Protein AF-A0A921B1S1-F1 (afdb_monomer)

Secondary structure (DSSP, 8-state):
-HHHHHHHHHHHHHHHHHHHHHHHHHHTT---HHHHHHHHHHHHHHHHHHHHHHHHS-EETTEE--HHHHHHHHHHHHHHHHHTT--TT--HHHHHHHHHHHHHHHHHHHHSPP-TTTHHHHHHHHHHHHHTTSSS-TTS--HHHHHHHHHHHHHHHHHHHS-GGGHHHHHHHHHHHHHHHHT---

Foldseek 3Di:
DVVLVVLLVVLVVLLVVLVVVQVVCVVVVHDNVVSVVSNVVSVVSNVVSVVVLCCQFPAALNATWGPVLVVLLVLLLVLLLLL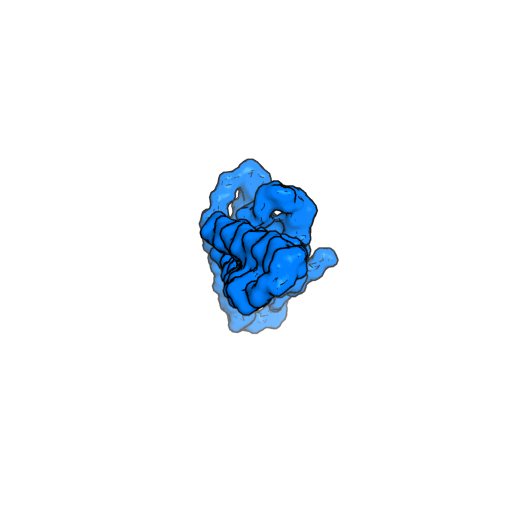LPDALPDDPVSLVSQLVSLVSLLVSLVPQDDDPVLPVLSVLSNVPSNVCRPDNPSVPDDSVSSLSSSLSSLLSSLVRTGDPVCPPVSSVSNSCRSCVSSVHHD

Radius of gyration: 24.16 Å; Cα contacts (8 Å, |Δi|>4): 216; chains: 1; bounding box: 51×35×72 Å

Nearest PDB structures (foldseek):
  6ef5-assembly2_C  TM=2.828E-01  e=2.170E+00  Homo sapiens
  8we2-assembly1_B  TM=2.920E-01  e=4.095E+00  Homo sapiens
  4bg6-assembly1_A  TM=3.060E-01  e=4.515E+00  Homo sapiens
  2v7d-assembly1_A  TM=2.813E-01  e=2.638E+00  Bos taurus
  7d8p-assembly1_B  TM=3.092E-01  e=7.358E+00  Homo sapiens

pLDDT: mean 85.24, std 9.84, range [45.69, 95.75]

Sequence (186 aa):
MMFWAYFSIFTWIVLGVGIIYLIVQAIRHRSKKFSLIIIGVGILLSICSFAGFSYAAPMYGGVNIERSDYNTIKRATKDGKALSKLSKHSSDKQVYDGEKAGKNLCKIIKSIPETYDNHIPRSMAIDGLPASTSTNDLNLYDSQYIESLVRMSANVLSKKVTPKDEGSKGQSKVYEQIMTDSGYSN

Mean predicted aligned error: 8.46 Å

Structure (mmCIF, N/CA/C/O backbone):
data_AF-A0A921B1S1-F1
#
_entry.id   AF-A0A921B1S1-F1
#
loop_
_atom_site.group_PDB
_atom_site.id
_atom_site.type_symbol
_atom_site.label_atom_id
_atom_site.label_alt_id
_atom_site.label_comp_id
_atom_site.label_asym_id
_atom_site.label_entity_id
_atom_site.label_seq_id
_atom_site.pdbx_PDB_ins_code
_atom_site.Cartn_x
_atom_site.Cartn_y
_atom_site.Cartn_z
_atom_site.occupancy
_atom_site.B_iso_or_equiv
_atom_site.auth_seq_id
_atom_site.auth_comp_id
_atom_site.auth_asym_id
_atom_site.auth_atom_id
_atom_site.pdbx_PDB_model_num
ATOM 1 N N . MET A 1 1 ? -15.330 3.303 5.189 1.00 63.75 1 MET A N 1
ATOM 2 C CA . MET A 1 1 ? -14.877 3.773 6.521 1.00 63.75 1 MET A CA 1
ATOM 3 C C . MET A 1 1 ? -16.004 4.307 7.404 1.00 63.75 1 MET A C 1
ATOM 5 O O . MET A 1 1 ? -16.029 3.963 8.577 1.00 63.75 1 MET A O 1
ATOM 9 N N . MET A 1 2 ? -16.952 5.087 6.865 1.00 74.69 2 MET A N 1
ATOM 10 C CA . MET A 1 2 ? -18.011 5.736 7.660 1.00 74.69 2 MET A CA 1
ATOM 11 C C . MET A 1 2 ? -18.826 4.779 8.547 1.00 74.69 2 MET A C 1
ATOM 13 O O . MET A 1 2 ? -19.005 5.067 9.722 1.00 74.69 2 MET A O 1
ATOM 17 N N . PHE A 1 3 ? -19.241 3.610 8.041 1.00 79.12 3 PHE A N 1
ATOM 18 C CA . PHE A 1 3 ? -19.984 2.622 8.841 1.00 79.12 3 PHE A CA 1
ATOM 19 C C . PHE A 1 3 ? -19.238 2.194 10.116 1.00 79.12 3 PHE A C 1
ATOM 21 O O . PHE A 1 3 ? -19.797 2.254 11.206 1.00 79.12 3 PHE A O 1
ATOM 28 N N . TRP A 1 4 ? -17.962 1.815 9.994 1.00 76.75 4 TRP A N 1
ATOM 29 C CA . TRP A 1 4 ? -17.152 1.373 11.133 1.00 76.75 4 TRP A CA 1
ATOM 30 C C . TRP A 1 4 ? -16.863 2.507 12.119 1.00 76.75 4 TRP A C 1
ATOM 32 O O . TRP A 1 4 ? -16.822 2.267 13.322 1.00 76.75 4 TRP A O 1
ATOM 42 N N . ALA A 1 5 ? -16.729 3.745 11.632 1.00 74.75 5 ALA A N 1
ATOM 43 C CA . ALA A 1 5 ? -16.608 4.919 12.491 1.00 74.75 5 ALA A CA 1
ATOM 44 C 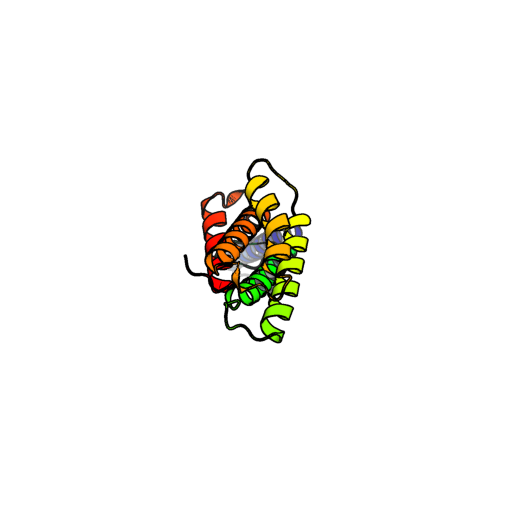C . ALA A 1 5 ? -17.891 5.156 13.310 1.00 74.75 5 ALA A C 1
ATOM 46 O O . ALA A 1 5 ? -17.822 5.315 14.527 1.00 74.75 5 ALA A O 1
ATOM 47 N N . TYR A 1 6 ? -19.070 5.096 12.679 1.00 82.56 6 TYR A N 1
ATOM 48 C CA . TYR A 1 6 ? -20.351 5.224 13.385 1.00 82.56 6 TYR A CA 1
ATOM 49 C C . TYR A 1 6 ? -20.603 4.073 14.362 1.00 82.56 6 TYR A C 1
ATOM 51 O O . TYR A 1 6 ? -21.069 4.304 15.476 1.00 82.56 6 TYR A O 1
ATOM 59 N N . PHE A 1 7 ? -20.248 2.845 13.981 1.00 81.38 7 PHE A N 1
ATOM 60 C CA . PHE A 1 7 ? -20.348 1.680 14.856 1.00 81.38 7 PHE A CA 1
ATOM 61 C C . PHE A 1 7 ? -19.424 1.800 16.080 1.00 81.38 7 PHE A C 1
ATOM 63 O O . PHE A 1 7 ? -19.822 1.457 17.196 1.00 81.38 7 PHE A O 1
ATOM 70 N N . SER A 1 8 ? -18.230 2.375 15.904 1.00 78.69 8 SER A N 1
ATOM 71 C CA . SER A 1 8 ? -17.328 2.690 17.014 1.00 78.69 8 SER A CA 1
ATOM 72 C C . SER A 1 8 ? -17.944 3.714 17.963 1.00 78.69 8 SER A C 1
ATOM 74 O O . SER A 1 8 ? -18.024 3.459 19.163 1.00 78.69 8 SER A O 1
ATOM 76 N N . ILE A 1 9 ? -18.468 4.829 17.441 1.00 84.12 9 ILE A N 1
ATOM 77 C CA . ILE A 1 9 ? -19.139 5.862 18.252 1.00 84.12 9 ILE A CA 1
ATOM 78 C C . ILE A 1 9 ? -20.312 5.261 19.038 1.00 84.12 9 ILE A C 1
ATOM 80 O O . ILE A 1 9 ? -20.424 5.479 20.244 1.00 84.12 9 ILE A O 1
ATOM 84 N N . PHE A 1 10 ? -21.154 4.457 18.385 1.00 85.75 10 PHE A N 1
ATOM 85 C CA . PHE A 1 10 ? -22.266 3.763 19.036 1.00 85.75 10 PHE A CA 1
ATOM 86 C C . PHE A 1 10 ? -21.791 2.871 20.189 1.00 85.75 10 PHE A C 1
ATOM 88 O O . PHE A 1 10 ? -22.366 2.882 21.277 1.00 85.75 10 PHE A O 1
ATOM 95 N N . THR A 1 11 ? -20.698 2.144 19.982 1.00 85.94 11 THR A N 1
ATOM 96 C CA . THR A 1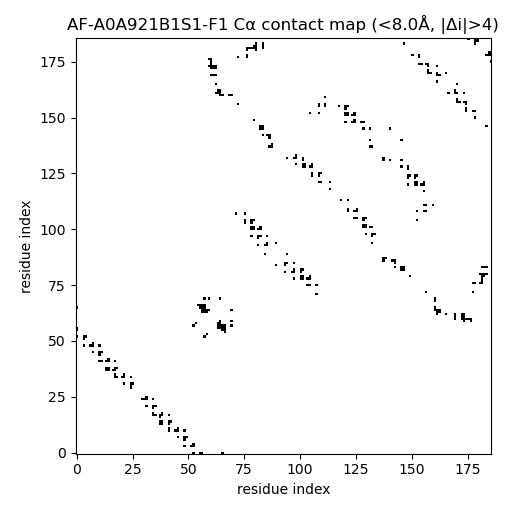 11 ? -20.116 1.280 21.006 1.00 85.94 11 THR A CA 1
ATOM 97 C C . THR A 1 11 ? -19.644 2.061 22.234 1.00 85.94 11 THR A C 1
ATOM 99 O O . THR A 1 11 ? -19.906 1.653 23.368 1.00 85.94 11 THR A O 1
ATOM 102 N N . TRP A 1 12 ? -18.997 3.210 22.025 1.00 83.94 12 TRP A N 1
ATOM 103 C CA . TRP A 1 12 ? -18.587 4.101 23.112 1.00 83.94 12 TRP A CA 1
ATOM 104 C C . TRP A 1 12 ? -19.783 4.644 23.899 1.00 83.94 12 TRP A C 1
ATOM 106 O O . TRP A 1 12 ? -19.711 4.733 25.124 1.00 83.94 12 TRP A O 1
ATOM 116 N N . ILE A 1 13 ? -20.903 4.935 23.228 1.00 88.50 13 ILE A N 1
ATOM 117 C CA . ILE A 1 13 ? -22.150 5.344 23.891 1.00 88.50 13 ILE A CA 1
ATOM 118 C C . ILE A 1 13 ? -22.678 4.214 24.785 1.00 88.50 13 ILE A C 1
ATOM 120 O O . ILE A 1 13 ? -22.986 4.458 25.951 1.00 88.50 13 ILE A O 1
ATOM 124 N N . VAL A 1 14 ? -22.736 2.975 24.285 1.00 85.12 14 VAL A N 1
ATOM 125 C CA . VAL A 1 14 ? -23.203 1.810 25.064 1.00 85.12 14 VAL A CA 1
ATOM 126 C C . VAL A 1 14 ? -22.321 1.570 26.295 1.00 85.12 14 VAL A C 1
ATOM 128 O O . VAL A 1 14 ? -22.842 1.369 27.395 1.00 85.12 14 VAL A O 1
ATOM 131 N N . LEU A 1 15 ? -20.995 1.657 26.142 1.00 84.38 15 LEU A N 1
ATOM 132 C CA . LEU A 1 15 ? -20.053 1.578 27.263 1.00 84.38 15 LEU A CA 1
ATOM 133 C C . LEU A 1 15 ? -20.269 2.709 28.275 1.00 84.38 15 LEU A C 1
ATOM 135 O O . LEU A 1 15 ? -20.353 2.445 29.475 1.00 84.38 15 LEU A O 1
ATOM 139 N N . GLY A 1 16 ? -20.408 3.950 27.802 1.00 84.00 16 GLY A N 1
ATOM 140 C CA . GLY A 1 16 ? -20.652 5.117 28.649 1.00 84.00 16 GLY A CA 1
ATOM 141 C C . GLY A 1 16 ? -21.935 4.982 29.470 1.00 84.00 16 GLY A C 1
ATOM 142 O O . GLY A 1 16 ? -21.918 5.191 30.684 1.00 84.00 16 GLY A O 1
ATOM 143 N N . VAL A 1 17 ? -23.030 4.542 28.840 1.00 87.06 17 VAL A N 1
ATOM 144 C CA . VAL A 1 17 ? -24.301 4.250 29.524 1.00 87.06 17 VAL A CA 1
ATOM 145 C C . VAL A 1 17 ? -24.119 3.151 30.572 1.00 87.06 17 VAL A C 1
ATOM 147 O O . VAL A 1 17 ? -24.593 3.300 31.699 1.00 87.06 17 VAL A O 1
ATOM 150 N N . GLY A 1 18 ? -23.394 2.077 30.244 1.00 82.56 18 GLY A N 1
ATOM 151 C CA . GLY A 1 18 ? -23.088 0.994 31.181 1.00 82.56 18 GLY A CA 1
ATOM 152 C C . GLY A 1 18 ? -22.347 1.470 32.432 1.00 82.56 18 GLY A C 1
ATOM 153 O O . GLY A 1 18 ? -22.723 1.092 33.547 1.00 82.56 18 GLY A O 1
ATOM 154 N N . ILE A 1 19 ? -21.348 2.341 32.255 1.00 86.88 19 ILE A N 1
ATOM 155 C CA . ILE A 1 19 ? -20.552 2.932 33.342 1.00 86.88 19 ILE A CA 1
ATOM 156 C C . ILE A 1 19 ? -21.406 3.865 34.207 1.00 86.88 19 ILE A C 1
ATOM 158 O O . ILE A 1 19 ? -21.397 3.731 35.431 1.00 86.88 19 ILE A O 1
ATOM 162 N N . ILE A 1 20 ? -22.187 4.769 33.603 1.00 88.19 20 ILE A N 1
ATOM 163 C CA . ILE A 1 20 ? -23.100 5.657 34.347 1.00 88.19 20 ILE A CA 1
ATOM 164 C C . ILE A 1 20 ? -24.071 4.821 35.188 1.00 88.19 20 ILE A C 1
ATOM 166 O O . ILE A 1 20 ? -24.274 5.089 36.374 1.00 88.19 20 ILE A O 1
ATOM 170 N N . TYR A 1 21 ? -24.632 3.764 34.598 1.00 86.25 21 TYR A N 1
ATOM 171 C CA . TYR A 1 21 ? -25.545 2.869 35.297 1.00 86.25 21 TYR A CA 1
ATOM 172 C C . TYR A 1 21 ? -24.854 2.125 36.452 1.00 86.25 21 TYR A C 1
ATOM 174 O O . TYR A 1 21 ? -25.460 1.952 37.511 1.00 86.25 21 TYR A O 1
ATOM 182 N N . LEU A 1 22 ? -23.574 1.757 36.297 1.00 85.44 22 LEU A N 1
ATOM 183 C CA . LEU A 1 22 ? -22.767 1.146 37.361 1.00 85.44 22 LEU A CA 1
ATOM 184 C C . LEU A 1 22 ? -22.617 2.085 38.557 1.00 85.44 22 LEU A C 1
ATOM 186 O O . LEU A 1 22 ? -22.816 1.666 39.698 1.00 85.44 22 LEU A O 1
ATOM 190 N N . ILE A 1 23 ? -22.296 3.353 38.290 1.00 85.00 23 ILE A N 1
ATOM 191 C CA . ILE A 1 23 ? -22.112 4.389 39.312 1.00 85.00 23 ILE A CA 1
ATOM 192 C C . ILE A 1 23 ? -23.422 4.598 40.079 1.00 85.00 23 ILE A C 1
ATOM 194 O O . ILE A 1 23 ? -23.437 4.541 41.309 1.00 85.00 23 ILE A O 1
ATOM 198 N N . VAL A 1 24 ? -24.546 4.750 39.371 1.00 85.94 24 VAL A N 1
ATOM 199 C CA . VAL A 1 24 ? -25.868 4.930 39.997 1.00 85.94 24 VAL A CA 1
ATOM 200 C C . VAL A 1 24 ? -26.256 3.719 40.853 1.00 85.94 24 VAL A C 1
ATOM 202 O O . VAL A 1 24 ? -26.771 3.884 41.962 1.00 85.94 24 VAL A O 1
ATOM 205 N N . GLN A 1 25 ? -26.007 2.498 40.374 1.00 85.50 25 GLN A N 1
ATOM 206 C CA . GLN A 1 25 ? -26.297 1.276 41.131 1.00 85.50 25 GLN A CA 1
ATOM 207 C C . GLN A 1 25 ? -25.391 1.108 42.353 1.00 85.50 25 GLN A C 1
ATOM 209 O O . GLN A 1 25 ? -25.864 0.635 43.388 1.00 85.50 25 GLN A O 1
ATOM 214 N N . ALA A 1 26 ? -24.124 1.520 42.255 1.00 80.94 26 ALA A N 1
ATOM 215 C CA . ALA A 1 26 ? -23.186 1.516 43.370 1.00 80.94 26 ALA A CA 1
ATOM 216 C C . ALA A 1 26 ? -23.618 2.487 44.478 1.00 80.94 26 ALA A C 1
ATOM 218 O O . ALA A 1 26 ? -23.645 2.084 45.637 1.00 80.94 26 ALA A O 1
ATOM 219 N N . ILE A 1 27 ? -24.036 3.709 44.123 1.00 86.88 27 ILE A N 1
ATOM 220 C CA . ILE A 1 27 ? -24.531 4.715 45.080 1.00 86.88 27 ILE A CA 1
ATOM 221 C C . ILE A 1 27 ? -25.830 4.251 45.755 1.00 86.88 27 ILE A C 1
ATOM 223 O O . ILE A 1 27 ? -26.016 4.435 46.952 1.00 86.88 27 ILE A O 1
ATOM 227 N N . ARG A 1 28 ? -26.746 3.624 45.005 1.00 86.62 28 ARG A N 1
ATOM 228 C CA . ARG A 1 28 ? -28.048 3.171 45.531 1.00 86.62 28 ARG A CA 1
ATOM 229 C C . ARG A 1 28 ? -28.004 1.810 46.241 1.00 86.62 28 ARG A C 1
ATOM 231 O O . ARG A 1 28 ? -29.069 1.281 46.549 1.00 86.62 28 ARG A O 1
ATOM 238 N N . HIS A 1 29 ? -26.822 1.217 46.440 1.00 82.06 29 HIS A N 1
ATOM 239 C CA . HIS A 1 29 ? -26.639 -0.127 47.014 1.00 82.06 29 HIS A CA 1
ATOM 240 C C . HIS A 1 29 ? -27.548 -1.207 46.384 1.00 82.06 29 HIS A C 1
ATOM 242 O O . HIS A 1 29 ? -28.013 -2.126 47.056 1.00 82.06 29 HIS A O 1
ATOM 248 N N . ARG A 1 30 ? -27.824 -1.104 45.074 1.00 77.75 30 ARG A N 1
ATOM 249 C CA . ARG A 1 30 ? -28.638 -2.082 44.329 1.00 77.75 30 ARG A CA 1
ATOM 250 C C . ARG A 1 30 ? -27.759 -3.107 43.608 1.00 77.75 30 ARG A C 1
ATOM 252 O O . ARG A 1 30 ? -26.548 -2.950 43.476 1.00 77.75 30 ARG A O 1
ATOM 259 N N . SER A 1 31 ? -28.389 -4.177 43.118 1.00 82.19 31 SER A N 1
ATOM 260 C CA . SER A 1 31 ? -27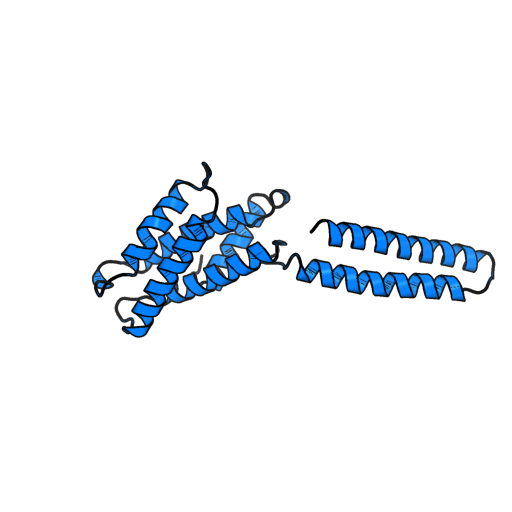.719 -5.210 42.322 1.00 82.19 31 SER A CA 1
ATOM 261 C C . SER A 1 31 ? -27.040 -4.623 41.079 1.00 82.19 31 SER A C 1
ATOM 263 O O . SER A 1 31 ? -27.687 -3.939 40.291 1.00 82.19 31 SER A O 1
ATOM 265 N N . LYS A 1 32 ? -25.757 -4.955 40.882 1.00 82.88 32 LYS A N 1
ATOM 266 C CA . LYS A 1 32 ? -24.914 -4.486 39.764 1.00 82.88 32 LYS A CA 1
ATOM 267 C C . LYS A 1 32 ? -25.037 -5.336 38.490 1.00 82.88 32 LYS A C 1
ATOM 269 O O . LYS A 1 32 ? -24.378 -5.058 37.492 1.00 82.88 32 LYS A O 1
ATOM 274 N N . LYS A 1 33 ? -25.854 -6.399 38.524 1.00 82.12 33 LYS A N 1
ATOM 275 C CA . LYS A 1 33 ? -25.923 -7.432 37.472 1.00 82.12 33 LYS A CA 1
ATOM 276 C C . LYS A 1 33 ? -26.218 -6.843 36.088 1.00 82.12 33 LYS A C 1
ATOM 278 O O . LYS A 1 33 ? -25.511 -7.150 35.138 1.00 82.12 33 LYS A O 1
ATOM 283 N N . PHE A 1 34 ? -27.210 -5.958 35.988 1.00 78.12 34 PHE A N 1
ATOM 284 C CA . PHE A 1 34 ? -27.577 -5.327 34.716 1.00 78.12 34 PHE A CA 1
ATOM 285 C C . PHE A 1 34 ? -26.487 -4.402 34.171 1.00 78.12 34 PHE A C 1
ATOM 287 O O . PHE A 1 34 ? -26.200 -4.446 32.980 1.00 78.12 34 PHE A O 1
ATOM 294 N N . SER A 1 35 ? -25.844 -3.606 35.029 1.00 76.56 35 SER A N 1
ATOM 295 C CA . SER A 1 35 ? -24.738 -2.750 34.595 1.00 76.56 35 SER A CA 1
ATOM 296 C C . SER A 1 35 ? -23.554 -3.571 34.073 1.00 76.56 35 SER A C 1
ATOM 298 O O . SER A 1 35 ? -23.024 -3.265 33.007 1.00 76.56 35 SER A O 1
ATOM 300 N N . LEU A 1 36 ? -23.193 -4.658 34.762 1.00 82.25 36 LEU A N 1
ATOM 301 C CA . LEU A 1 36 ? -22.120 -5.553 34.322 1.00 82.25 36 LEU A CA 1
ATOM 302 C C . LEU A 1 36 ? -22.421 -6.209 32.968 1.00 82.25 36 LEU A C 1
ATOM 304 O O . LEU A 1 36 ? -21.519 -6.314 32.142 1.00 82.25 36 LEU A O 1
ATOM 308 N N . ILE A 1 37 ? -23.676 -6.595 32.706 1.00 85.50 37 ILE A N 1
ATOM 309 C CA . ILE A 1 37 ? -24.091 -7.122 31.395 1.00 85.50 37 ILE A CA 1
ATOM 310 C C . ILE A 1 37 ? -23.929 -6.053 30.307 1.00 85.50 37 ILE A C 1
ATOM 312 O O . ILE A 1 37 ? -23.346 -6.338 29.264 1.00 85.50 37 ILE A O 1
ATOM 316 N N . ILE A 1 38 ? -24.394 -4.822 30.549 1.00 82.00 38 ILE A N 1
ATOM 317 C CA . ILE A 1 38 ? -24.295 -3.723 29.573 1.00 82.00 38 ILE A CA 1
ATOM 318 C C . ILE A 1 38 ? -22.827 -3.402 29.263 1.00 82.00 38 ILE A C 1
ATOM 320 O O . ILE A 1 38 ? -22.464 -3.260 28.098 1.00 82.00 38 ILE A O 1
ATOM 324 N N . ILE A 1 39 ? -21.971 -3.344 30.287 1.00 83.81 39 ILE A N 1
ATOM 325 C CA . ILE A 1 39 ? -20.529 -3.132 30.110 1.00 83.81 39 ILE A CA 1
ATOM 326 C C . ILE A 1 39 ? -19.907 -4.293 29.328 1.00 83.81 39 ILE A C 1
ATOM 328 O O . ILE A 1 39 ? -19.156 -4.047 28.390 1.00 83.81 39 ILE A O 1
ATOM 332 N N . GLY A 1 40 ? -20.245 -5.544 29.658 1.00 84.94 40 GLY A N 1
ATOM 333 C CA . GLY A 1 40 ? -19.752 -6.723 28.940 1.00 84.94 40 GLY A CA 1
ATOM 334 C C . GLY A 1 40 ? -20.116 -6.706 27.453 1.00 84.94 40 GLY A C 1
ATOM 335 O O . GLY A 1 40 ? -19.249 -6.917 26.606 1.00 84.94 40 GLY A O 1
ATOM 336 N N . VAL A 1 41 ? -21.369 -6.371 27.125 1.00 87.38 41 VAL A N 1
ATOM 337 C CA . VAL A 1 41 ? -21.822 -6.184 25.736 1.00 87.38 41 VAL A CA 1
ATOM 338 C C . VAL A 1 41 ? -21.064 -5.036 25.066 1.00 87.38 41 VAL A C 1
ATOM 340 O O . VAL A 1 41 ? -20.593 -5.190 23.942 1.00 87.38 41 VAL A O 1
ATOM 343 N N . GLY A 1 42 ? -20.880 -3.913 25.763 1.00 81.75 42 GLY A N 1
ATOM 344 C CA . GLY A 1 42 ? -20.111 -2.774 25.263 1.00 81.75 42 GLY A CA 1
ATOM 345 C C . GLY A 1 42 ? -18.651 -3.118 24.945 1.00 81.75 42 GLY A C 1
ATOM 346 O O . GLY A 1 42 ? -18.140 -2.716 23.902 1.00 81.75 42 GLY A O 1
ATOM 347 N N . ILE A 1 43 ? -17.983 -3.911 25.790 1.00 87.50 43 ILE A N 1
ATOM 348 C CA . ILE A 1 43 ? -16.607 -4.374 25.545 1.00 87.50 43 ILE A CA 1
ATOM 349 C C . ILE A 1 43 ? -16.560 -5.266 24.301 1.00 87.50 43 ILE A C 1
ATOM 351 O O . ILE A 1 43 ? -15.695 -5.076 23.446 1.00 87.50 43 ILE A O 1
ATOM 355 N N . LEU A 1 44 ? -17.500 -6.207 24.170 1.00 88.75 44 LEU A N 1
ATOM 356 C CA . LEU A 1 44 ? -17.547 -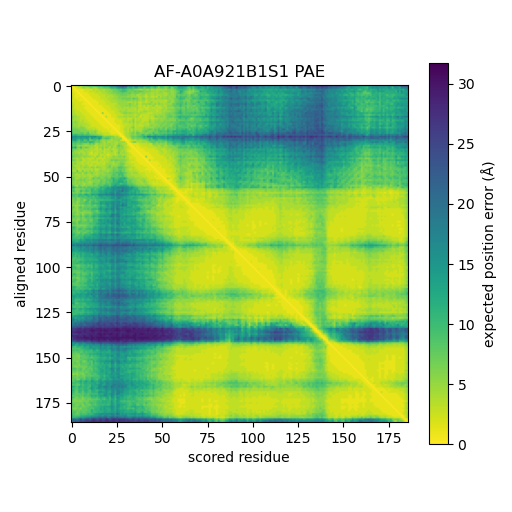7.119 23.026 1.00 88.75 44 LEU A CA 1
ATOM 357 C C . LEU A 1 44 ? -17.742 -6.356 21.706 1.00 88.75 44 LEU A C 1
ATOM 359 O O . LEU A 1 44 ? -17.020 -6.583 20.735 1.00 88.75 44 LEU A O 1
ATOM 363 N N . LEU A 1 45 ? -18.669 -5.393 21.701 1.00 86.88 45 LEU A N 1
ATOM 364 C CA . LEU A 1 45 ? -18.894 -4.490 20.573 1.00 86.88 45 LEU A CA 1
ATOM 365 C C . LEU A 1 45 ? -17.637 -3.671 20.249 1.00 86.88 45 LEU A C 1
ATOM 367 O O . LEU A 1 45 ? -17.353 -3.442 19.075 1.00 86.88 45 LEU A O 1
ATOM 371 N N . SER A 1 46 ? -16.847 -3.291 21.260 1.00 84.19 46 SER A N 1
ATOM 372 C CA . SER A 1 46 ? -15.625 -2.491 21.076 1.00 84.19 46 SER A CA 1
ATOM 373 C C . SER A 1 46 ? -14.545 -3.288 20.367 1.00 84.19 46 SER A C 1
ATOM 375 O O . SER A 1 46 ? -13.957 -2.810 19.396 1.00 84.19 46 SER A O 1
ATOM 377 N N . ILE A 1 47 ? -14.373 -4.550 20.758 1.00 86.88 47 ILE A N 1
ATOM 378 C CA . ILE A 1 47 ? -13.466 -5.481 20.084 1.00 86.88 47 ILE A CA 1
ATOM 379 C C . ILE A 1 47 ? -13.902 -5.688 18.627 1.00 86.88 47 ILE A C 1
ATOM 381 O O . ILE A 1 47 ? -13.078 -5.567 17.720 1.00 86.88 47 ILE A O 1
ATOM 385 N N . CYS A 1 48 ? -15.192 -5.941 18.377 1.00 86.25 48 CYS A N 1
ATOM 386 C CA . CYS A 1 48 ? -15.715 -6.108 17.018 1.00 86.25 48 CYS A CA 1
ATOM 387 C C . CYS A 1 48 ? -15.547 -4.843 16.167 1.00 86.25 48 CYS A C 1
ATOM 389 O O . CYS A 1 48 ? -15.154 -4.927 15.003 1.00 86.25 48 CYS A O 1
ATOM 391 N N . SER A 1 49 ? -15.811 -3.670 16.743 1.00 83.50 49 SER A N 1
ATOM 392 C CA . SER A 1 49 ? -15.652 -2.391 16.057 1.00 83.50 49 SER A CA 1
ATOM 393 C C . SER A 1 49 ? -14.197 -2.126 15.701 1.00 83.50 49 SER A C 1
ATOM 395 O O . SER A 1 49 ? -13.918 -1.693 14.584 1.00 83.50 49 SER A O 1
ATOM 397 N N . PHE A 1 50 ? -13.277 -2.370 16.635 1.00 81.88 50 PHE A N 1
ATOM 398 C CA . PHE A 1 50 ? -11.852 -2.174 16.411 1.00 81.88 50 PHE A CA 1
ATOM 399 C C . PHE A 1 50 ? -11.335 -3.128 15.333 1.00 81.88 50 PHE A C 1
ATOM 401 O O . PHE A 1 50 ? -10.731 -2.683 14.361 1.00 81.88 50 PHE A O 1
ATOM 408 N N . ALA A 1 51 ? -11.662 -4.420 15.434 1.00 84.12 51 ALA A N 1
ATOM 409 C CA . ALA A 1 51 ? -11.278 -5.417 14.437 1.00 84.12 51 ALA A CA 1
ATOM 410 C C . ALA A 1 51 ? -11.818 -5.077 13.036 1.00 84.12 51 ALA A C 1
ATOM 412 O O . ALA A 1 51 ? -11.086 -5.156 12.047 1.00 84.12 51 ALA A O 1
ATOM 413 N N . GLY A 1 52 ? -13.080 -4.649 12.945 1.00 80.62 52 GLY A N 1
ATOM 414 C CA . GLY A 1 52 ? -13.689 -4.221 11.688 1.00 80.62 52 GLY A CA 1
ATOM 415 C C . GLY A 1 52 ? -13.038 -2.968 11.100 1.00 80.62 52 GLY A C 1
ATOM 416 O O . GLY A 1 52 ? -12.790 -2.911 9.893 1.00 80.62 52 GLY A O 1
ATOM 417 N N . PHE A 1 53 ? -12.686 -1.996 11.946 1.00 77.56 53 PHE A N 1
ATOM 418 C CA . PHE A 1 53 ? -11.963 -0.797 11.526 1.00 77.56 53 PHE A CA 1
ATOM 419 C C . PHE A 1 53 ? -10.561 -1.137 11.004 1.00 77.56 53 PHE A C 1
ATOM 421 O O . PHE A 1 53 ? -10.228 -0.755 9.884 1.00 77.56 53 PHE A O 1
ATOM 428 N N . SER A 1 54 ? -9.777 -1.927 11.746 1.00 77.44 54 SER A N 1
ATOM 429 C CA . SER A 1 54 ? -8.434 -2.359 11.328 1.00 77.44 54 SER A CA 1
ATOM 430 C C . SER A 1 54 ? -8.446 -3.186 10.040 1.00 77.44 54 SER A C 1
ATOM 432 O O . SER A 1 54 ? -7.504 -3.129 9.251 1.00 77.44 54 SER A O 1
ATOM 434 N N . TYR A 1 55 ? -9.511 -3.952 9.795 1.00 81.62 55 TYR A N 1
ATOM 435 C CA . TYR A 1 55 ? -9.679 -4.680 8.540 1.00 81.62 55 TYR A CA 1
ATOM 436 C C . TYR A 1 55 ? -10.001 -3.748 7.360 1.00 81.62 55 TYR A C 1
ATOM 438 O O . TYR A 1 55 ? -9.440 -3.907 6.271 1.00 81.62 55 TYR A O 1
ATOM 446 N N . ALA A 1 56 ? -10.905 -2.785 7.565 1.00 79.50 56 ALA A N 1
ATOM 447 C CA . ALA A 1 56 ? -11.375 -1.877 6.520 1.00 79.50 56 ALA A CA 1
ATOM 448 C C . ALA A 1 56 ? -10.361 -0.777 6.161 1.00 79.50 56 ALA A C 1
ATOM 450 O O . ALA A 1 56 ? -10.315 -0.349 5.005 1.00 79.50 56 ALA A O 1
ATOM 451 N N . ALA A 1 57 ? -9.568 -0.334 7.136 1.00 82.00 57 ALA A N 1
ATOM 452 C CA . ALA A 1 57 ? -8.544 0.691 6.994 1.00 82.00 57 ALA A CA 1
ATOM 453 C C . ALA A 1 57 ? -7.203 0.180 7.554 1.00 82.00 57 ALA A C 1
ATOM 455 O O . ALA A 1 57 ? -6.800 0.575 8.650 1.00 82.00 57 ALA A O 1
ATOM 456 N N . PRO A 1 58 ? -6.530 -0.757 6.859 1.00 85.69 58 PRO A N 1
ATOM 457 C CA . PRO A 1 58 ? -5.216 -1.223 7.279 1.00 85.69 58 PRO A CA 1
ATOM 458 C C . PRO A 1 58 ? -4.203 -0.075 7.327 1.00 85.69 58 PRO A C 1
ATOM 460 O O . PRO A 1 58 ? -4.210 0.831 6.491 1.00 85.69 58 PRO A O 1
ATOM 463 N N . MET A 1 59 ? -3.285 -0.160 8.285 1.00 87.19 59 MET A N 1
ATOM 464 C CA . MET A 1 59 ? -2.205 0.807 8.433 1.00 87.19 59 MET A CA 1
ATOM 465 C C . MET A 1 59 ? -1.037 0.459 7.498 1.00 87.19 59 MET A C 1
ATOM 467 O O . MET A 1 59 ? -0.606 -0.694 7.431 1.00 87.19 59 MET A O 1
ATOM 471 N N . TYR A 1 60 ? -0.505 1.454 6.792 1.00 89.88 60 TYR A N 1
ATOM 472 C CA . TYR A 1 60 ? 0.653 1.329 5.909 1.00 89.88 60 TYR A CA 1
ATOM 473 C C . TYR A 1 60 ? 1.557 2.553 6.064 1.00 89.88 60 TYR A C 1
ATOM 475 O O . TYR A 1 60 ? 1.083 3.683 5.988 1.00 89.88 60 TYR A O 1
ATOM 483 N N . GLY A 1 61 ? 2.843 2.345 6.364 1.00 87.12 61 GLY A N 1
ATOM 484 C CA . GLY A 1 61 ? 3.750 3.448 6.717 1.00 87.12 61 GLY A CA 1
ATOM 485 C C . GLY A 1 61 ? 3.277 4.265 7.933 1.00 87.12 61 GLY A C 1
ATOM 486 O O . GLY A 1 61 ? 3.584 5.443 8.053 1.00 87.12 61 GLY A O 1
ATOM 487 N N . GLY A 1 62 ? 2.466 3.683 8.824 1.00 88.50 62 GLY A N 1
ATOM 488 C CA . GLY A 1 62 ? 1.867 4.414 9.949 1.00 88.50 62 GLY A CA 1
ATOM 489 C C . GLY A 1 62 ? 0.679 5.313 9.583 1.00 88.50 62 GLY A C 1
ATOM 490 O O . GLY A 1 62 ? 0.268 6.109 10.420 1.00 88.50 62 GLY A O 1
ATOM 491 N N . VAL A 1 63 ? 0.138 5.192 8.366 1.00 90.44 63 VAL A N 1
ATOM 492 C CA . VAL A 1 63 ? -1.047 5.917 7.883 1.00 90.44 63 VAL A CA 1
ATOM 493 C C . VAL A 1 63 ? -2.183 4.929 7.622 1.00 90.44 63 VAL A C 1
ATOM 495 O O . VAL A 1 63 ? -1.954 3.858 7.060 1.00 90.44 63 VAL A O 1
ATOM 498 N N . ASN A 1 64 ? -3.412 5.264 8.017 1.00 88.88 64 ASN A N 1
ATOM 499 C CA . ASN A 1 64 ? -4.582 4.426 7.733 1.00 88.88 64 ASN A CA 1
ATOM 500 C C . ASN A 1 64 ? -5.024 4.609 6.278 1.00 88.88 64 ASN A C 1
ATOM 502 O O . ASN A 1 64 ? -5.391 5.708 5.870 1.00 88.88 64 ASN A O 1
ATOM 506 N N . ILE A 1 65 ? -5.020 3.527 5.499 1.00 89.06 65 ILE A N 1
ATOM 507 C CA . ILE A 1 65 ? -5.358 3.549 4.071 1.00 89.06 65 ILE A CA 1
ATOM 508 C C . ILE A 1 65 ? -6.574 2.661 3.831 1.00 89.06 65 ILE A C 1
ATOM 510 O O . ILE A 1 65 ? -6.718 1.614 4.457 1.00 89.06 65 ILE A O 1
ATOM 514 N N . GLU A 1 66 ? -7.456 3.044 2.905 1.00 89.00 66 GLU A N 1
ATOM 515 C CA . GLU A 1 66 ? -8.566 2.180 2.493 1.00 89.00 66 GLU A CA 1
ATOM 516 C C . GLU A 1 66 ? -8.072 0.811 2.025 1.00 89.00 66 GLU A C 1
ATOM 518 O O . GLU A 1 66 ? -7.063 0.693 1.332 1.00 89.00 66 GLU A O 1
ATOM 523 N N . ARG A 1 67 ? -8.810 -0.256 2.346 1.00 87.50 67 ARG A N 1
ATOM 524 C CA . ARG A 1 67 ? -8.414 -1.619 1.964 1.00 87.50 67 ARG A CA 1
ATOM 525 C C . ARG A 1 67 ? -8.203 -1.801 0.453 1.00 87.50 67 ARG A C 1
ATOM 527 O O . ARG A 1 67 ? -7.314 -2.550 0.045 1.00 87.50 67 ARG A O 1
ATOM 534 N N . SER A 1 68 ? -9.019 -1.146 -0.369 1.00 89.31 68 SER A N 1
ATOM 535 C CA . SER A 1 68 ? -8.896 -1.112 -1.836 1.00 89.31 68 SER A CA 1
ATOM 536 C C . SER A 1 68 ? -7.554 -0.523 -2.275 1.00 89.31 68 SER A C 1
ATOM 538 O O . SER A 1 68 ? -6.832 -1.133 -3.069 1.00 89.31 68 SER A O 1
ATOM 540 N N . ASP A 1 69 ? -7.203 0.627 -1.710 1.00 92.31 69 ASP A N 1
ATOM 541 C CA . ASP A 1 69 ? -5.966 1.350 -1.985 1.00 92.31 69 ASP A CA 1
ATOM 542 C C . ASP A 1 69 ? -4.750 0.594 -1.426 1.00 92.31 69 ASP A C 1
ATOM 544 O O . ASP A 1 69 ? -3.766 0.404 -2.137 1.00 92.31 69 ASP A O 1
ATOM 548 N N . TYR A 1 70 ? -4.854 0.009 -0.230 1.00 91.81 70 TYR A N 1
ATOM 549 C CA . TYR A 1 70 ? -3.837 -0.870 0.355 1.00 91.81 70 TYR A CA 1
ATOM 550 C C . TYR A 1 70 ? -3.521 -2.077 -0.539 1.00 91.81 70 TYR A C 1
ATOM 552 O O . TYR A 1 70 ? -2.359 -2.411 -0.772 1.00 91.81 70 TYR A O 1
ATOM 560 N N . ASN A 1 71 ? -4.543 -2.737 -1.092 1.00 93.00 71 ASN A N 1
ATOM 561 C CA . ASN A 1 71 ? -4.343 -3.848 -2.026 1.00 93.00 71 ASN A CA 1
ATOM 562 C C . ASN A 1 71 ? -3.675 -3.391 -3.332 1.00 93.00 71 ASN A C 1
ATOM 564 O O . ASN A 1 71 ? -2.955 -4.162 -3.970 1.00 93.00 71 ASN A O 1
ATOM 568 N N . THR A 1 72 ? -3.921 -2.152 -3.752 1.00 93.25 72 THR A N 1
ATOM 569 C CA . THR A 1 72 ? -3.262 -1.552 -4.914 1.00 93.25 72 THR A CA 1
ATOM 570 C C . THR A 1 72 ? -1.795 -1.263 -4.621 1.00 93.25 72 THR A C 1
ATOM 572 O O . THR A 1 72 ? -0.950 -1.686 -5.406 1.00 93.25 72 THR A O 1
ATOM 575 N N . ILE A 1 73 ? -1.482 -0.690 -3.456 1.00 93.94 73 ILE A N 1
ATOM 576 C CA . ILE A 1 73 ? -0.106 -0.507 -2.976 1.00 93.94 73 ILE A CA 1
ATOM 577 C C . ILE A 1 73 ? 0.623 -1.848 -2.911 1.00 93.94 73 ILE A C 1
ATOM 579 O O . ILE A 1 73 ? 1.692 -1.983 -3.486 1.00 93.94 73 ILE A O 1
ATOM 583 N N . LYS A 1 74 ? 0.026 -2.876 -2.297 1.00 94.12 74 LYS A N 1
ATOM 584 C CA . LYS A 1 74 ? 0.647 -4.204 -2.167 1.00 94.12 74 LYS A CA 1
ATOM 585 C C . LYS A 1 74 ? 0.965 -4.858 -3.517 1.00 94.12 74 LYS A C 1
ATOM 587 O O . LYS A 1 74 ? 1.929 -5.612 -3.636 1.00 94.12 74 LYS A O 1
ATOM 592 N N . ARG A 1 75 ? 0.135 -4.613 -4.536 1.00 93.25 75 ARG A N 1
ATOM 593 C CA . ARG A 1 75 ? 0.415 -5.063 -5.908 1.00 93.25 75 ARG A CA 1
ATOM 594 C C . ARG A 1 75 ? 1.550 -4.252 -6.521 1.00 93.25 75 ARG A C 1
ATOM 596 O O . ARG A 1 75 ? 2.499 -4.848 -7.012 1.00 93.25 75 ARG A O 1
ATOM 603 N N . ALA A 1 76 ? 1.492 -2.929 -6.402 1.00 93.44 76 ALA A N 1
ATOM 604 C CA . ALA A 1 76 ? 2.528 -2.042 -6.907 1.00 93.44 76 ALA A CA 1
ATOM 605 C C . ALA A 1 76 ? 3.902 -2.306 -6.268 1.00 93.44 76 ALA A C 1
ATOM 607 O O . ALA A 1 76 ? 4.893 -2.322 -6.984 1.00 93.44 76 ALA A O 1
ATOM 608 N N . THR A 1 77 ? 3.976 -2.589 -4.963 1.00 94.56 77 THR A N 1
ATOM 609 C CA . THR A 1 77 ? 5.238 -2.924 -4.280 1.00 94.56 77 THR A CA 1
ATOM 610 C C . THR A 1 77 ? 5.777 -4.281 -4.706 1.00 94.56 77 THR A C 1
ATOM 612 O O . THR A 1 77 ? 6.983 -4.445 -4.878 1.00 94.56 77 THR A O 1
ATOM 615 N N . LYS A 1 78 ? 4.901 -5.266 -4.941 1.00 95.06 78 LYS A N 1
ATOM 616 C CA . LYS A 1 78 ? 5.305 -6.555 -5.517 1.00 95.06 78 LYS A CA 1
ATOM 617 C C . LYS A 1 78 ? 5.902 -6.375 -6.914 1.00 95.06 78 LYS A C 1
ATOM 619 O O . LYS A 1 78 ? 6.932 -6.981 -7.201 1.00 95.06 78 LYS A O 1
ATOM 624 N N . ASP A 1 79 ? 5.263 -5.565 -7.754 1.00 93.00 79 ASP A N 1
ATOM 625 C CA . ASP A 1 79 ? 5.733 -5.283 -9.111 1.00 93.00 79 ASP A CA 1
ATOM 626 C C . ASP A 1 79 ? 7.040 -4.463 -9.073 1.00 93.00 79 ASP A C 1
ATOM 628 O O . ASP A 1 79 ? 8.017 -4.842 -9.713 1.00 93.00 79 ASP A O 1
ATOM 632 N N . GLY A 1 80 ? 7.129 -3.435 -8.223 1.00 91.25 80 GLY A N 1
ATOM 633 C CA . GLY A 1 80 ? 8.360 -2.677 -7.971 1.00 91.25 80 GLY A CA 1
ATOM 634 C C . GLY A 1 80 ? 9.517 -3.559 -7.492 1.00 91.25 80 GLY A C 1
ATOM 635 O O . GLY A 1 80 ? 10.644 -3.404 -7.949 1.00 91.25 80 GLY A O 1
ATOM 636 N N . LYS A 1 81 ? 9.238 -4.566 -6.658 1.00 92.1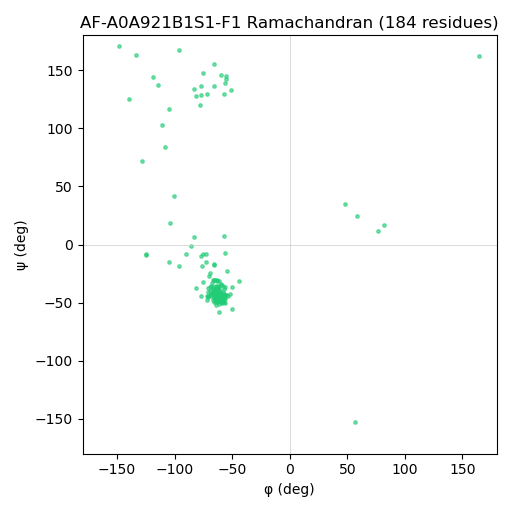2 81 LYS A N 1
ATOM 637 C CA . LYS A 1 81 ? 10.231 -5.555 -6.212 1.00 92.12 81 LYS A CA 1
ATOM 638 C C . LYS A 1 81 ? 10.684 -6.532 -7.292 1.00 92.12 81 LYS A C 1
ATOM 640 O O . LYS A 1 81 ? 11.770 -7.100 -7.193 1.00 92.12 81 LYS A O 1
ATOM 645 N N . ALA A 1 82 ? 9.849 -6.802 -8.290 1.00 90.56 82 ALA A N 1
ATOM 646 C CA . ALA A 1 82 ? 10.285 -7.566 -9.452 1.00 90.56 82 ALA A CA 1
ATOM 647 C C . ALA A 1 82 ? 11.235 -6.718 -10.312 1.00 90.56 82 ALA A C 1
ATOM 649 O O . ALA A 1 82 ? 12.273 -7.216 -10.738 1.00 90.56 82 ALA A O 1
ATOM 650 N N . LEU A 1 83 ? 10.921 -5.429 -10.472 1.00 89.31 83 LEU A N 1
ATOM 651 C CA . LEU A 1 83 ? 11.744 -4.467 -11.205 1.00 89.31 83 LEU A CA 1
ATOM 652 C C . LEU A 1 83 ? 13.092 -4.185 -10.519 1.00 89.31 83 LEU A C 1
ATOM 654 O O . LEU A 1 83 ? 14.100 -4.103 -11.212 1.00 89.31 83 LEU A O 1
ATOM 658 N N . SER A 1 84 ? 13.158 -4.139 -9.182 1.00 88.38 84 SER A N 1
ATOM 659 C CA . SER A 1 84 ? 14.422 -3.917 -8.445 1.00 88.38 84 SER A CA 1
ATOM 660 C C . SER A 1 84 ? 15.440 -5.043 -8.589 1.00 88.38 84 SER A C 1
ATOM 662 O O . SER A 1 84 ? 16.621 -4.858 -8.312 1.00 88.38 84 SER A O 1
ATOM 664 N N . LYS A 1 85 ? 14.998 -6.217 -9.043 1.00 85.94 85 LYS A N 1
ATOM 665 C CA . LYS A 1 85 ? 15.870 -7.366 -9.308 1.00 85.94 85 LYS A CA 1
ATOM 666 C C . LYS A 1 85 ? 16.409 -7.389 -10.733 1.00 85.94 85 LYS A C 1
ATOM 668 O O . LYS A 1 85 ? 17.236 -8.251 -11.033 1.00 85.94 85 LYS A O 1
ATOM 673 N N . LEU A 1 86 ? 15.926 -6.504 -11.605 1.00 84.44 86 LEU A N 1
ATOM 674 C CA . LEU A 1 86 ? 16.421 -6.409 -12.968 1.00 84.44 86 LEU A CA 1
ATOM 675 C C . LEU A 1 86 ? 17.820 -5.791 -12.971 1.00 84.44 86 LEU A C 1
ATOM 677 O O . LEU A 1 86 ? 18.082 -4.746 -12.386 1.00 84.44 86 LEU A O 1
ATOM 681 N N . SER A 1 87 ? 18.720 -6.473 -13.658 1.00 78.75 87 SER A N 1
ATOM 682 C CA . SER A 1 87 ? 20.093 -6.063 -13.931 1.00 78.75 87 SER A CA 1
ATOM 683 C C . SER A 1 87 ? 20.545 -6.610 -15.286 1.00 78.75 87 SER A C 1
ATOM 685 O O . SER A 1 87 ? 19.904 -7.503 -15.847 1.00 78.75 87 SER A O 1
ATOM 687 N N . LYS A 1 88 ? 21.706 -6.162 -15.771 1.00 74.50 88 LYS A N 1
ATOM 688 C CA . LYS A 1 88 ? 22.327 -6.652 -17.015 1.00 74.50 88 LYS A CA 1
ATOM 689 C C . LYS A 1 88 ? 22.520 -8.179 -17.064 1.00 74.50 88 LYS A C 1
ATOM 691 O O . LYS A 1 88 ? 22.605 -8.750 -18.143 1.00 74.50 88 LYS A O 1
ATOM 696 N N . HIS A 1 89 ? 22.579 -8.842 -15.909 1.00 78.06 89 HIS A N 1
ATOM 697 C CA . HIS A 1 89 ? 22.792 -10.290 -15.788 1.00 78.06 89 HIS A CA 1
ATOM 698 C C . HIS A 1 89 ? 21.513 -11.067 -15.441 1.00 78.06 89 HIS A C 1
ATOM 700 O O . HIS A 1 89 ? 21.582 -12.193 -14.952 1.00 78.06 89 HIS A O 1
ATOM 706 N N . SER A 1 90 ? 20.344 -10.463 -15.651 1.00 81.62 90 SER A N 1
ATOM 707 C CA . SER A 1 90 ? 19.062 -11.124 -15.398 1.00 81.62 90 SER A CA 1
ATOM 708 C C . SER A 1 90 ? 18.857 -12.300 -16.346 1.00 81.62 90 SER A C 1
ATOM 710 O O . SER A 1 90 ? 19.087 -12.186 -17.545 1.00 81.62 90 SER A O 1
ATOM 712 N N . SER A 1 91 ? 18.372 -13.418 -15.813 1.00 84.81 91 SER A N 1
ATOM 713 C CA . SER A 1 91 ? 17.887 -14.541 -16.623 1.00 84.81 91 SER A CA 1
ATOM 714 C C . SER A 1 91 ? 16.642 -14.157 -17.427 1.00 84.81 91 SER A C 1
ATOM 716 O O . SER A 1 91 ? 15.856 -13.325 -16.974 1.00 84.81 91 SER A O 1
ATOM 718 N N . ASP A 1 92 ? 16.382 -14.841 -18.544 1.00 83.38 92 ASP A N 1
ATOM 719 C CA . ASP A 1 92 ? 15.184 -14.633 -19.379 1.00 83.38 92 ASP A CA 1
ATOM 720 C C . ASP A 1 92 ? 13.881 -14.647 -18.567 1.00 83.38 92 ASP A C 1
ATOM 722 O O . ASP A 1 92 ? 12.964 -13.862 -18.802 1.00 83.38 92 ASP A O 1
ATOM 726 N N . LYS A 1 93 ? 13.816 -15.505 -17.541 1.00 85.75 93 LYS A N 1
ATOM 727 C CA . LYS A 1 93 ? 12.677 -15.566 -16.621 1.00 85.75 93 LYS A CA 1
ATOM 728 C C . LYS A 1 93 ? 12.511 -14.276 -15.814 1.00 85.75 93 LYS A C 1
ATOM 730 O O . LYS A 1 93 ? 11.392 -13.801 -15.658 1.00 85.75 93 LYS A O 1
ATOM 735 N N . GLN A 1 94 ? 13.604 -13.713 -15.297 1.00 85.31 94 GLN A N 1
ATOM 736 C CA . GLN A 1 94 ? 13.568 -12.441 -14.568 1.00 85.31 94 GLN A CA 1
ATOM 737 C C . GLN A 1 94 ? 13.184 -11.283 -15.488 1.00 85.31 94 GLN A C 1
ATOM 739 O O . GLN A 1 94 ? 12.411 -10.427 -15.067 1.00 85.31 94 GLN A O 1
ATOM 744 N N . VAL A 1 95 ? 13.664 -11.284 -16.736 1.00 83.75 95 VAL A N 1
ATOM 745 C CA . VAL A 1 95 ? 13.275 -10.292 -17.749 1.00 83.75 95 VAL A CA 1
ATOM 746 C C . VAL A 1 95 ? 11.777 -10.369 -18.030 1.00 83.75 95 VAL A C 1
ATOM 748 O O . VAL A 1 95 ? 11.085 -9.360 -17.933 1.00 83.75 95 VAL A O 1
ATOM 751 N N . TYR A 1 96 ? 11.251 -11.572 -18.269 1.00 85.25 96 TYR A N 1
ATOM 752 C CA . TYR A 1 96 ? 9.821 -11.796 -18.480 1.00 85.25 96 TYR A CA 1
ATOM 753 C C . TYR A 1 96 ? 8.963 -11.348 -17.282 1.00 85.25 96 TYR A C 1
ATOM 755 O O . TYR A 1 96 ? 7.944 -10.670 -17.446 1.00 85.25 96 TYR A O 1
ATOM 763 N N . ASP A 1 97 ? 9.376 -11.702 -16.060 1.00 87.25 97 ASP A N 1
ATOM 764 C CA . ASP A 1 97 ? 8.689 -11.282 -14.834 1.00 87.25 97 ASP A CA 1
ATOM 765 C C . ASP A 1 97 ? 8.729 -9.750 -14.667 1.00 87.25 97 ASP A C 1
ATOM 767 O O . ASP A 1 97 ? 7.732 -9.145 -14.262 1.00 87.25 97 ASP A O 1
ATOM 771 N N . GLY A 1 98 ? 9.850 -9.120 -15.028 1.00 87.69 98 GLY A N 1
ATOM 772 C CA . GLY A 1 98 ? 10.037 -7.672 -15.054 1.00 87.69 98 GLY A CA 1
ATOM 773 C C . GLY A 1 98 ? 9.147 -6.961 -16.074 1.00 87.69 98 GLY A C 1
ATOM 774 O O . GLY A 1 98 ? 8.481 -5.989 -15.726 1.00 87.69 98 GLY A O 1
ATOM 775 N N . GLU A 1 99 ? 9.050 -7.480 -17.298 1.00 87.44 99 GLU A N 1
ATOM 776 C CA . GLU A 1 99 ? 8.146 -6.979 -18.344 1.00 87.44 99 GLU A CA 1
ATOM 777 C C . GLU A 1 99 ? 6.692 -6.995 -17.885 1.00 87.44 99 GLU A C 1
ATOM 779 O O . GLU A 1 99 ? 5.942 -6.017 -18.012 1.00 87.44 99 GLU A O 1
ATOM 784 N N . LYS A 1 100 ? 6.286 -8.113 -17.286 1.00 90.62 100 LYS A N 1
ATOM 785 C CA . LYS A 1 100 ? 4.948 -8.255 -16.726 1.00 90.62 100 LYS A CA 1
ATOM 786 C C . LYS A 1 100 ? 4.712 -7.263 -15.586 1.00 90.62 100 LYS A C 1
ATOM 788 O O . LYS A 1 100 ? 3.642 -6.654 -15.533 1.00 90.62 100 LYS A O 1
ATOM 793 N N . ALA A 1 101 ? 5.692 -7.084 -14.702 1.00 91.25 101 ALA A N 1
ATOM 794 C CA . ALA A 1 101 ? 5.622 -6.131 -13.600 1.00 91.25 101 ALA A CA 1
ATOM 795 C C . ALA A 1 101 ? 5.522 -4.678 -14.093 1.00 91.25 101 ALA A C 1
ATOM 797 O O . ALA A 1 101 ? 4.644 -3.946 -13.638 1.00 91.25 101 ALA A O 1
ATOM 798 N N . GLY A 1 102 ? 6.331 -4.278 -15.079 1.00 90.31 102 GLY A N 1
ATOM 799 C CA . GLY A 1 102 ? 6.286 -2.944 -15.684 1.00 90.31 102 GLY A CA 1
ATOM 800 C C . GLY A 1 102 ? 4.921 -2.632 -16.305 1.00 90.31 102 GLY A C 1
ATOM 801 O O . GLY A 1 102 ? 4.324 -1.588 -16.027 1.00 90.31 102 GLY A O 1
ATOM 802 N N . LYS A 1 103 ? 4.355 -3.577 -17.069 1.00 91.25 103 LYS A N 1
ATOM 803 C CA . LYS A 1 103 ? 3.005 -3.446 -17.650 1.00 91.25 103 LYS A CA 1
ATOM 804 C C . LYS A 1 103 ? 1.911 -3.353 -16.583 1.00 91.25 103 LYS A C 1
ATOM 806 O O . LYS A 1 103 ? 0.993 -2.539 -16.715 1.00 91.25 103 LYS A O 1
ATOM 811 N N . ASN A 1 104 ? 1.992 -4.165 -15.528 1.00 93.25 104 ASN A N 1
ATOM 812 C CA . ASN A 1 104 ? 1.022 -4.139 -14.431 1.00 93.25 104 ASN A CA 1
ATOM 813 C C . ASN A 1 104 ? 1.069 -2.817 -13.664 1.00 93.25 104 ASN A C 1
ATOM 815 O O . ASN A 1 104 ? 0.019 -2.213 -13.429 1.00 93.25 104 ASN A O 1
ATOM 819 N N . LEU A 1 105 ? 2.270 -2.342 -13.332 1.00 92.44 105 LEU A N 1
ATOM 820 C CA . LEU A 1 105 ? 2.462 -1.076 -12.639 1.00 92.44 105 LEU A CA 1
ATOM 821 C C . LEU A 1 105 ? 1.950 0.090 -13.497 1.00 92.44 105 LEU A C 1
ATOM 823 O O . LEU A 1 105 ? 1.154 0.893 -13.015 1.00 92.44 105 LEU A O 1
ATOM 827 N N . CYS A 1 106 ? 2.262 0.112 -14.797 1.00 92.44 106 CYS A N 1
ATOM 828 C CA . CYS A 1 106 ? 1.705 1.079 -15.750 1.00 92.44 106 CYS A CA 1
ATOM 829 C C . CYS A 1 106 ? 0.164 1.060 -15.763 1.00 92.44 106 CYS A C 1
ATOM 831 O O . CYS A 1 106 ? -0.477 2.111 -15.718 1.00 92.44 106 CYS A O 1
ATOM 833 N N . LYS A 1 107 ? -0.463 -0.124 -15.753 1.00 94.12 107 LYS A N 1
ATOM 834 C CA . LYS A 1 107 ? -1.929 -0.253 -15.695 1.00 94.12 107 LYS A CA 1
ATOM 835 C C . LYS A 1 107 ? -2.516 0.319 -14.400 1.00 94.12 107 LYS A C 1
ATOM 837 O O . LYS A 1 107 ? -3.555 0.978 -14.452 1.00 94.12 107 LYS A O 1
ATOM 842 N N . ILE A 1 108 ? -1.862 0.092 -13.259 1.00 93.19 108 ILE A N 1
ATOM 843 C CA . ILE A 1 108 ? -2.260 0.678 -11.971 1.00 93.19 108 ILE A CA 1
ATOM 844 C C . ILE A 1 108 ? -2.187 2.206 -12.056 1.00 93.19 108 ILE A C 1
ATOM 846 O O . ILE A 1 108 ? -3.177 2.878 -11.775 1.00 93.19 108 ILE A O 1
ATOM 850 N N . ILE A 1 109 ? -1.060 2.754 -12.512 1.00 93.81 109 ILE A N 1
ATOM 851 C CA . ILE A 1 109 ? -0.847 4.203 -12.616 1.00 93.81 109 ILE A CA 1
ATOM 852 C C . ILE A 1 109 ? -1.831 4.861 -13.598 1.00 93.81 109 ILE A C 1
ATOM 854 O O . ILE A 1 109 ? -2.392 5.912 -13.291 1.00 93.81 109 ILE A O 1
ATOM 858 N N . LYS A 1 110 ? -2.145 4.216 -14.731 1.00 93.19 110 LYS A N 1
ATOM 859 C CA . LYS A 1 110 ? -3.170 4.695 -15.678 1.00 93.19 110 LYS A CA 1
ATOM 860 C C . LYS A 1 110 ? -4.548 4.846 -15.040 1.00 93.19 110 LYS A C 1
ATOM 862 O O . LYS A 1 110 ? -5.264 5.778 -15.395 1.00 93.19 110 LYS A O 1
ATOM 867 N N . SER A 1 111 ? -4.905 3.961 -14.108 1.00 92.06 111 SER A N 1
ATOM 868 C CA . SER A 1 111 ? -6.199 4.004 -13.414 1.00 92.06 111 SER A CA 1
ATOM 869 C C . SER A 1 111 ? -6.321 5.140 -12.394 1.00 92.06 111 SER A C 1
ATOM 871 O O . SER A 1 111 ? -7.429 5.460 -11.967 1.00 92.06 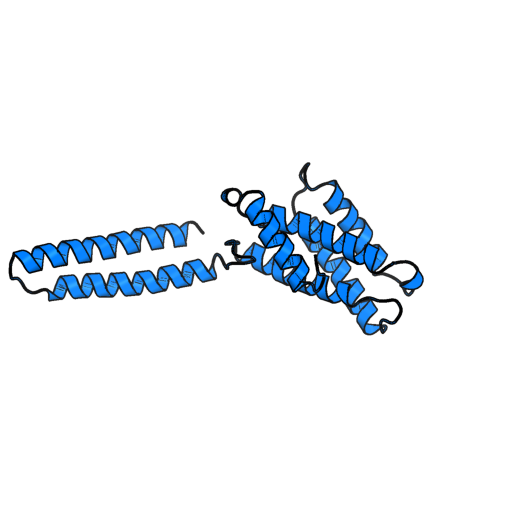111 SER A O 1
ATOM 873 N N . ILE A 1 112 ? -5.202 5.765 -12.014 1.00 91.75 112 ILE A N 1
ATOM 874 C CA . ILE A 1 112 ? -5.189 6.913 -11.110 1.00 91.75 112 ILE A CA 1
ATOM 875 C C . ILE A 1 112 ? -5.518 8.175 -11.923 1.00 91.75 112 ILE A C 1
ATOM 877 O O . ILE A 1 112 ? -4.854 8.419 -12.938 1.00 91.75 112 ILE A O 1
ATOM 881 N N . PRO A 1 113 ? -6.512 8.980 -11.491 1.00 88.75 113 PRO A N 1
ATOM 882 C CA . PRO A 1 113 ? -6.834 10.244 -12.134 1.00 88.75 113 PRO A CA 1
ATOM 883 C C . PRO A 1 113 ? -5.628 11.174 -12.198 1.00 88.75 113 PRO A C 1
ATOM 885 O O . PRO A 1 113 ? -4.848 11.301 -11.247 1.00 88.75 113 PRO A O 1
ATOM 888 N N . GLU A 1 114 ? -5.501 11.837 -13.334 1.00 89.69 114 GLU A N 1
ATOM 889 C CA . GLU A 1 114 ? -4.459 12.820 -13.555 1.00 89.69 114 GLU A CA 1
ATOM 890 C C . GLU A 1 114 ? -4.801 14.136 -12.852 1.00 89.69 114 GLU A C 1
ATOM 892 O O . GLU A 1 114 ? -5.941 14.601 -12.878 1.00 89.69 114 GLU A O 1
ATOM 897 N N . THR A 1 115 ? -3.805 14.724 -12.205 1.00 87.38 115 THR A N 1
ATOM 898 C CA . THR A 1 115 ? -3.862 16.017 -11.532 1.00 87.38 115 THR A CA 1
ATOM 899 C C . THR A 1 115 ? -2.636 16.835 -11.918 1.00 87.38 115 THR A C 1
ATOM 901 O O . THR A 1 115 ? -1.627 16.291 -12.372 1.00 87.38 115 THR A O 1
ATOM 904 N N . TYR A 1 116 ? -2.692 18.147 -11.686 1.00 85.06 116 TYR A N 1
ATOM 905 C CA . TYR A 1 116 ? -1.554 19.037 -11.926 1.00 85.06 116 TYR A CA 1
ATOM 906 C C . TYR A 1 116 ? -0.269 18.535 -11.238 1.00 85.06 116 TYR A C 1
ATOM 908 O O . TYR A 1 116 ? 0.792 18.468 -11.851 1.00 85.06 116 TYR A O 1
ATOM 916 N N . ASP A 1 117 ? -0.389 18.065 -9.993 1.00 81.81 117 ASP A N 1
ATOM 917 C CA . ASP A 1 117 ? 0.751 17.627 -9.181 1.00 81.81 117 ASP A CA 1
ATOM 918 C C . ASP A 1 117 ? 1.301 16.239 -9.545 1.00 81.81 117 ASP A C 1
ATOM 920 O O . ASP A 1 117 ? 2.320 15.819 -8.981 1.00 81.81 117 ASP A O 1
ATOM 924 N N . ASN A 1 118 ? 0.607 15.477 -10.398 1.00 89.00 118 ASN A N 1
ATOM 925 C CA . ASN A 1 118 ? 0.996 14.112 -10.750 1.00 89.00 118 ASN A CA 1
ATOM 926 C C . ASN A 1 118 ? 1.168 13.872 -12.260 1.00 89.00 118 ASN A C 1
ATOM 928 O O . ASN A 1 118 ? 1.706 12.827 -12.610 1.00 89.00 118 ASN A O 1
ATOM 932 N N . HIS A 1 119 ? 0.794 14.819 -13.129 1.00 90.12 119 HIS A N 1
ATOM 933 C CA . HIS A 1 119 ? 0.867 14.692 -14.590 1.00 90.12 119 HIS A CA 1
ATOM 934 C C . HIS A 1 119 ? 2.243 14.215 -15.084 1.00 90.12 119 HIS A C 1
ATOM 936 O O . HIS A 1 119 ? 2.344 13.175 -15.734 1.00 90.12 119 HIS A O 1
ATOM 942 N N . ILE A 1 120 ? 3.310 14.930 -14.709 1.00 91.31 120 ILE A N 1
ATOM 943 C CA . ILE A 1 120 ? 4.682 14.636 -15.150 1.00 91.31 120 ILE A CA 1
ATOM 944 C C . ILE A 1 120 ? 5.153 13.243 -14.690 1.00 91.31 120 ILE A C 1
ATOM 946 O O . ILE A 1 120 ? 5.471 12.419 -15.552 1.00 91.31 120 ILE A O 1
ATOM 950 N N . PRO A 1 121 ? 5.179 12.916 -13.378 1.00 90.00 121 PRO A N 1
ATOM 951 C CA . PRO A 1 121 ? 5.639 11.598 -12.938 1.00 90.00 121 PRO A CA 1
ATOM 952 C C . PRO A 1 121 ? 4.738 10.465 -13.451 1.00 90.00 121 PRO A C 1
ATOM 954 O O . PRO A 1 121 ? 5.224 9.369 -13.721 1.00 90.00 121 PRO A O 1
ATOM 957 N N . ARG A 1 122 ? 3.436 10.721 -13.638 1.00 91.50 122 ARG A N 1
ATOM 958 C CA . ARG A 1 122 ? 2.496 9.757 -14.218 1.00 91.50 122 ARG A CA 1
ATOM 959 C C . ARG A 1 122 ? 2.823 9.458 -15.680 1.00 91.50 122 ARG A C 1
ATOM 961 O O . ARG A 1 122 ? 2.912 8.283 -16.021 1.00 91.50 122 ARG A O 1
ATOM 968 N N . SER A 1 123 ? 3.015 10.478 -16.519 1.00 90.25 123 SER A N 1
ATOM 969 C CA . SER A 1 123 ? 3.353 10.289 -17.940 1.00 90.25 123 SER A CA 1
ATOM 970 C C . SER A 1 123 ? 4.662 9.521 -18.090 1.00 90.25 123 SER A C 1
ATOM 972 O O . SER A 1 123 ? 4.702 8.495 -18.761 1.00 90.25 123 SER A O 1
ATOM 974 N N . MET A 1 124 ? 5.706 9.951 -17.375 1.00 88.75 124 MET A N 1
ATOM 975 C CA . MET A 1 124 ? 7.023 9.317 -17.445 1.00 88.75 124 MET A CA 1
ATOM 976 C C . MET A 1 124 ? 6.971 7.836 -17.054 1.00 88.75 124 MET A C 1
ATOM 978 O O . MET A 1 124 ? 7.523 6.999 -17.762 1.00 88.75 124 MET A O 1
ATOM 982 N N . ALA A 1 125 ? 6.259 7.488 -15.976 1.00 88.00 125 ALA A N 1
ATOM 983 C CA . ALA A 1 125 ? 6.078 6.095 -15.574 1.00 88.00 125 ALA A CA 1
ATOM 984 C C . ALA A 1 125 ? 5.288 5.278 -16.611 1.00 88.00 125 ALA A C 1
ATOM 986 O O . ALA A 1 125 ? 5.622 4.124 -16.880 1.00 88.00 125 ALA A O 1
ATOM 987 N N . ILE A 1 126 ? 4.240 5.861 -17.200 1.00 88.12 126 ILE A N 1
ATOM 988 C CA . ILE A 1 126 ? 3.385 5.186 -18.181 1.00 88.12 126 ILE A CA 1
ATOM 989 C C . ILE A 1 126 ? 4.151 4.831 -19.454 1.00 88.12 126 ILE A C 1
ATOM 991 O O . ILE A 1 126 ? 3.991 3.711 -19.949 1.00 88.12 126 ILE A O 1
ATOM 995 N N . ASP A 1 127 ? 4.946 5.769 -19.955 1.00 85.69 127 ASP A N 1
ATOM 996 C CA . ASP A 1 127 ? 5.676 5.623 -21.212 1.00 85.69 127 ASP A CA 1
ATOM 997 C C . ASP A 1 127 ? 6.970 4.824 -21.003 1.00 85.69 127 ASP A C 1
ATOM 999 O O . ASP A 1 127 ? 7.330 3.979 -21.824 1.00 85.69 127 ASP A O 1
ATOM 1003 N N . GLY A 1 128 ? 7.635 5.034 -19.863 1.00 81.19 128 GLY A N 1
ATOM 1004 C CA . GLY A 1 128 ? 8.925 4.432 -19.545 1.00 81.19 128 GLY A CA 1
ATOM 1005 C C . GLY A 1 128 ? 8.854 2.968 -19.114 1.00 81.19 128 GLY A C 1
ATOM 1006 O O . GLY A 1 128 ? 9.655 2.174 -19.592 1.00 81.19 128 GLY A O 1
ATOM 1007 N N . LEU A 1 129 ? 7.907 2.573 -18.247 1.00 82.88 129 LEU A N 1
ATOM 1008 C CA . LEU A 1 129 ? 7.892 1.220 -17.655 1.00 82.88 129 LEU A CA 1
ATOM 1009 C C . LEU A 1 129 ? 7.757 0.079 -18.681 1.00 82.88 129 LEU A C 1
ATOM 1011 O O . LEU A 1 129 ? 8.456 -0.925 -18.538 1.00 82.88 129 LEU A O 1
ATOM 1015 N N . PRO A 1 130 ? 6.876 0.158 -19.700 1.00 75.62 130 PRO A N 1
ATOM 1016 C CA . PRO A 1 130 ? 6.786 -0.886 -20.717 1.00 75.62 130 PRO A CA 1
ATOM 1017 C C . PRO A 1 130 ? 8.040 -0.921 -21.595 1.00 75.62 130 PRO A C 1
ATOM 1019 O O . PRO A 1 130 ? 8.557 -2.000 -21.852 1.00 75.62 130 PRO A O 1
ATOM 1022 N N . ALA A 1 131 ? 8.553 0.247 -21.994 1.00 70.38 131 ALA A N 1
ATOM 1023 C CA . ALA A 1 131 ? 9.729 0.362 -22.852 1.00 70.38 131 ALA A CA 1
ATOM 1024 C C . ALA A 1 131 ? 11.009 -0.129 -22.158 1.00 70.38 131 ALA A C 1
ATOM 1026 O O . ALA A 1 131 ? 11.805 -0.837 -22.765 1.00 70.38 131 ALA A O 1
ATOM 1027 N N . SER A 1 132 ? 11.174 0.166 -20.865 1.00 65.56 132 SER A N 1
ATOM 1028 C CA . SER A 1 132 ? 12.345 -0.238 -20.079 1.00 65.56 132 SER A CA 1
ATOM 1029 C C . SER A 1 132 ? 12.375 -1.727 -19.737 1.00 65.56 132 SER A C 1
ATOM 1031 O O . SER A 1 132 ? 13.340 -2.205 -19.148 1.00 65.56 132 SER A O 1
ATOM 1033 N N . THR A 1 133 ? 11.290 -2.448 -20.022 1.00 64.25 133 THR A N 1
ATOM 1034 C CA . THR A 1 133 ? 11.130 -3.851 -19.634 1.00 64.25 133 THR A CA 1
ATOM 1035 C C . THR A 1 133 ? 10.829 -4.782 -20.805 1.00 64.25 133 THR A C 1
ATOM 1037 O O . THR A 1 133 ? 10.866 -5.995 -20.619 1.00 64.25 133 THR A O 1
ATOM 1040 N N . SER A 1 134 ? 10.584 -4.255 -22.010 1.00 60.44 134 SER A N 1
ATOM 1041 C CA . SER A 1 134 ? 10.322 -5.046 -23.214 1.00 60.44 134 SER A CA 1
ATOM 1042 C C . SER A 1 134 ? 11.494 -4.995 -24.200 1.00 60.44 134 SER A C 1
ATOM 1044 O O . SER A 1 134 ? 11.445 -4.190 -25.122 1.00 60.44 134 SER A O 1
ATOM 1046 N N . THR A 1 135 ? 12.514 -5.843 -24.012 1.00 52.56 135 THR A N 1
ATOM 1047 C CA . THR A 1 135 ? 13.415 -6.427 -25.043 1.00 52.56 135 THR A CA 1
ATOM 1048 C C . THR A 1 135 ? 14.665 -7.038 -24.395 1.00 52.56 135 THR A C 1
ATOM 1050 O O . THR A 1 135 ? 15.050 -6.686 -23.283 1.00 52.56 135 THR A O 1
ATOM 1053 N N . ASN A 1 136 ? 15.363 -7.901 -25.145 1.00 45.69 136 ASN A N 1
ATOM 1054 C CA . ASN A 1 136 ? 16.737 -8.372 -24.891 1.00 45.69 136 ASN A CA 1
ATOM 1055 C C . ASN A 1 136 ? 17.798 -7.240 -24.781 1.00 45.69 136 ASN A C 1
ATOM 1057 O O . ASN A 1 136 ? 18.988 -7.529 -24.673 1.00 45.69 136 ASN A O 1
ATOM 1061 N N . ASP A 1 137 ? 17.385 -5.967 -24.774 1.00 48.25 137 ASP A N 1
ATOM 1062 C CA . ASP A 1 137 ? 18.211 -4.766 -24.626 1.00 48.25 137 ASP A CA 1
ATOM 1063 C C . ASP A 1 137 ? 18.168 -4.190 -23.198 1.00 48.25 137 ASP A C 1
ATOM 1065 O O . ASP A 1 137 ? 18.225 -2.979 -22.982 1.00 48.25 137 ASP A O 1
ATOM 1069 N N . LEU A 1 138 ? 18.218 -5.055 -22.177 1.00 53.19 138 LEU A N 1
ATOM 1070 C CA . LEU A 1 138 ? 18.655 -4.642 -20.828 1.00 53.19 138 LEU A CA 1
ATOM 1071 C C . LEU A 1 138 ? 20.062 -4.007 -20.822 1.00 53.19 138 LEU A C 1
ATOM 1073 O O . LEU A 1 138 ? 20.497 -3.469 -19.808 1.00 53.19 138 LEU A O 1
ATOM 1077 N N . ASN A 1 139 ? 20.767 -4.040 -21.957 1.00 48.25 139 ASN A N 1
ATOM 1078 C CA . ASN A 1 139 ? 21.999 -3.302 -22.206 1.00 48.25 139 ASN A CA 1
ATOM 1079 C C . ASN A 1 139 ? 21.826 -1.771 -22.244 1.00 48.25 139 ASN A C 1
ATOM 1081 O O . ASN A 1 139 ? 22.834 -1.081 -22.112 1.00 48.25 139 ASN A O 1
ATOM 1085 N N . LEU A 1 140 ? 20.609 -1.236 -22.414 1.00 46.94 140 LEU A N 1
ATOM 1086 C CA . LEU A 1 140 ? 20.373 0.213 -22.537 1.00 46.94 140 LEU A CA 1
ATOM 1087 C C . LEU A 1 140 ? 19.772 0.878 -21.293 1.00 46.94 140 LEU A C 1
ATOM 1089 O O . LEU A 1 140 ? 19.830 2.102 -21.183 1.00 46.94 140 LEU A O 1
ATOM 1093 N N . TYR A 1 141 ? 19.235 0.112 -20.342 1.00 54.59 141 TYR A N 1
ATOM 1094 C CA . TYR A 1 141 ? 18.581 0.681 -19.166 1.00 54.59 141 TYR A CA 1
ATOM 1095 C C . TYR A 1 141 ? 19.397 0.427 -17.907 1.00 54.59 141 TYR A C 1
ATOM 1097 O O . TYR A 1 141 ? 19.397 -0.664 -17.338 1.00 54.59 141 TYR A O 1
ATOM 1105 N N . ASP A 1 142 ? 20.088 1.482 -17.476 1.00 66.19 142 ASP A N 1
ATOM 1106 C CA . ASP A 1 142 ? 20.676 1.569 -16.149 1.00 66.19 142 ASP A CA 1
ATOM 1107 C C . ASP A 1 142 ? 19.593 1.237 -15.111 1.00 66.19 142 ASP A C 1
ATOM 1109 O O . ASP A 1 142 ? 18.474 1.754 -15.176 1.00 66.19 142 ASP A O 1
ATOM 1113 N N . SER A 1 143 ? 19.913 0.376 -14.146 1.00 73.94 143 SER A N 1
ATOM 1114 C CA . SER A 1 143 ? 19.080 0.122 -12.963 1.00 73.94 143 SER A CA 1
ATOM 1115 C C . SER A 1 143 ? 18.537 1.412 -12.332 1.00 73.94 143 SER A C 1
ATOM 1117 O O . SER A 1 143 ? 17.404 1.427 -11.849 1.00 73.94 143 SER A O 1
ATOM 1119 N N . GLN A 1 144 ? 19.292 2.511 -12.436 1.00 81.50 144 GLN A N 1
ATOM 1120 C CA . GLN A 1 144 ? 18.893 3.851 -12.007 1.00 81.50 144 GLN A CA 1
ATOM 1121 C C . GLN A 1 144 ? 17.673 4.405 -12.763 1.00 81.50 144 GLN A C 1
ATOM 1123 O O . GLN A 1 144 ? 16.835 5.092 -12.179 1.00 81.50 144 GLN A O 1
ATOM 1128 N N . TYR A 1 145 ? 17.531 4.110 -14.058 1.00 84.88 145 TYR A N 1
ATOM 1129 C CA . TYR A 1 145 ? 16.383 4.557 -14.847 1.00 84.88 145 TYR A CA 1
ATOM 1130 C C . TYR A 1 145 ? 15.106 3.810 -14.449 1.00 84.88 145 TYR A C 1
ATOM 1132 O O . TYR A 1 145 ? 14.070 4.437 -14.224 1.00 84.88 145 TYR A O 1
ATOM 1140 N N . ILE A 1 146 ? 15.187 2.484 -14.283 1.00 86.19 146 ILE A N 1
ATOM 1141 C CA . ILE A 1 146 ? 14.062 1.674 -13.787 1.00 86.19 146 ILE A CA 1
ATOM 1142 C C . ILE A 1 146 ? 13.667 2.136 -12.381 1.00 86.19 146 ILE A C 1
ATOM 1144 O O . ILE A 1 146 ? 12.485 2.340 -12.106 1.00 86.19 146 ILE A O 1
ATOM 1148 N N . GLU A 1 147 ? 14.647 2.368 -11.507 1.00 89.88 147 GLU A N 1
ATOM 1149 C CA . GLU A 1 147 ? 14.415 2.924 -10.175 1.00 89.88 147 GLU A CA 1
ATOM 1150 C C . GLU A 1 147 ? 13.690 4.275 -10.235 1.00 89.88 147 GLU A C 1
ATOM 1152 O O . GLU A 1 147 ? 12.711 4.475 -9.517 1.00 89.88 147 GLU A O 1
ATOM 1157 N N . SER A 1 148 ? 14.112 5.186 -11.115 1.00 90.56 148 SER A N 1
ATOM 1158 C CA . SER A 1 148 ? 13.465 6.491 -11.298 1.00 90.56 148 SER A CA 1
ATOM 1159 C C . SER A 1 148 ? 11.987 6.350 -11.686 1.00 90.56 148 SER A C 1
ATOM 1161 O O . SER A 1 148 ? 11.117 6.986 -11.085 1.00 90.56 148 SER A O 1
ATOM 1163 N N . LEU A 1 149 ? 11.665 5.442 -12.611 1.00 91.12 149 LEU A N 1
ATOM 1164 C CA . LEU A 1 149 ? 10.283 5.159 -13.012 1.00 91.12 149 LEU A CA 1
ATOM 1165 C C . LEU A 1 149 ? 9.453 4.550 -11.871 1.00 91.12 149 LEU A C 1
ATOM 1167 O O . LEU A 1 149 ? 8.272 4.883 -11.703 1.00 91.12 149 LEU A O 1
ATOM 1171 N N . VAL A 1 150 ? 10.060 3.689 -11.049 1.00 93.06 150 VAL A N 1
ATOM 1172 C CA . VAL A 1 150 ? 9.413 3.143 -9.847 1.00 93.06 150 VAL A CA 1
ATOM 1173 C C . VAL A 1 150 ? 9.181 4.243 -8.809 1.00 93.06 150 VAL A C 1
ATOM 1175 O O . VAL A 1 150 ? 8.077 4.326 -8.272 1.00 93.06 150 VAL A O 1
ATOM 1178 N N . ARG A 1 151 ? 10.145 5.145 -8.581 1.00 94.38 151 ARG A N 1
ATOM 1179 C CA . ARG A 1 151 ? 9.999 6.315 -7.694 1.00 94.38 151 ARG A CA 1
ATOM 1180 C C . ARG A 1 151 ? 8.873 7.237 -8.155 1.00 94.38 151 ARG A C 1
ATOM 1182 O O . ARG A 1 151 ? 8.043 7.653 -7.348 1.00 94.38 151 ARG A O 1
ATOM 1189 N N . MET A 1 152 ? 8.781 7.511 -9.455 1.00 94.44 152 MET A N 1
ATOM 1190 C CA . MET A 1 152 ? 7.680 8.291 -10.029 1.00 94.44 152 MET A CA 1
ATOM 1191 C C . MET A 1 152 ? 6.328 7.606 -9.809 1.00 94.44 152 MET A C 1
ATOM 1193 O O . MET A 1 152 ? 5.377 8.248 -9.364 1.00 94.44 152 MET A O 1
ATOM 1197 N N . SER A 1 153 ? 6.258 6.291 -10.026 1.00 94.19 153 SER A N 1
ATOM 1198 C CA . SER A 1 153 ? 5.053 5.494 -9.766 1.00 94.19 153 SER A CA 1
ATOM 1199 C C . SER A 1 153 ? 4.653 5.529 -8.287 1.00 94.19 153 SER A C 1
ATOM 1201 O O . SER A 1 153 ? 3.487 5.758 -7.962 1.00 94.19 153 SER A O 1
ATOM 1203 N N . ALA A 1 154 ? 5.620 5.357 -7.382 1.00 95.12 154 ALA A N 1
ATOM 1204 C CA . ALA A 1 154 ? 5.418 5.407 -5.939 1.00 95.12 154 ALA A CA 1
ATOM 1205 C C . ALA A 1 154 ? 4.932 6.785 -5.472 1.00 95.12 154 ALA A C 1
ATOM 1207 O O . ALA A 1 154 ? 4.064 6.855 -4.608 1.00 95.12 154 ALA A O 1
ATOM 1208 N N . ASN A 1 155 ? 5.425 7.872 -6.073 1.00 95.06 155 ASN A N 1
ATOM 1209 C CA . ASN A 1 155 ? 4.973 9.236 -5.792 1.00 95.06 155 ASN A CA 1
ATOM 1210 C C . ASN A 1 155 ? 3.511 9.461 -6.222 1.00 95.06 155 ASN A C 1
ATOM 1212 O O . ASN A 1 155 ? 2.707 10.019 -5.477 1.00 95.06 155 ASN A O 1
ATOM 1216 N N . VAL A 1 156 ? 3.126 8.984 -7.411 1.00 95.44 156 VAL A N 1
ATOM 1217 C CA . VAL A 1 156 ? 1.725 9.059 -7.868 1.00 95.44 156 VAL A CA 1
ATOM 1218 C C . VAL A 1 156 ? 0.812 8.245 -6.941 1.00 95.44 156 VAL A C 1
ATOM 1220 O O . VAL A 1 156 ? -0.264 8.713 -6.558 1.00 95.44 156 VAL A O 1
ATOM 1223 N N . LEU A 1 157 ? 1.251 7.046 -6.544 1.00 94.75 157 LEU A N 1
ATOM 1224 C CA . LEU A 1 157 ? 0.516 6.171 -5.632 1.00 94.75 157 LEU A CA 1
ATOM 1225 C C . LEU A 1 157 ? 0.366 6.785 -4.242 1.00 94.75 157 LEU A C 1
ATOM 1227 O O . LEU A 1 157 ? -0.761 6.879 -3.763 1.00 94.75 157 LEU A O 1
ATOM 1231 N N . SER A 1 158 ? 1.454 7.239 -3.615 1.00 94.06 158 SER A N 1
ATOM 1232 C CA . SER A 1 158 ? 1.428 7.799 -2.259 1.00 94.06 158 SER A CA 1
ATOM 1233 C C . SER A 1 158 ? 0.487 8.999 -2.167 1.00 94.06 158 SER A C 1
ATOM 1235 O O . SER A 1 158 ? -0.315 9.076 -1.238 1.00 94.06 158 SER A O 1
ATOM 1237 N N . LYS A 1 159 ? 0.476 9.879 -3.174 1.00 93.25 159 LYS A N 1
ATOM 1238 C CA . LYS A 1 159 ? -0.473 10.999 -3.248 1.00 93.25 159 LYS A CA 1
ATOM 1239 C C . LYS A 1 159 ? -1.929 10.546 -3.360 1.00 93.25 159 LYS A C 1
ATOM 1241 O O . LYS A 1 159 ? -2.799 11.151 -2.742 1.00 93.25 159 LYS A O 1
ATOM 1246 N N . LYS A 1 160 ? -2.216 9.502 -4.146 1.00 93.12 160 LYS A N 1
ATOM 1247 C CA . LYS A 1 160 ? -3.590 9.013 -4.363 1.00 93.12 160 LYS A CA 1
ATOM 1248 C C . LYS A 1 160 ? -4.180 8.316 -3.134 1.00 93.12 160 LYS A C 1
ATOM 1250 O O . LYS A 1 160 ? -5.392 8.399 -2.924 1.00 93.12 160 LYS A O 1
ATOM 1255 N N . VAL A 1 161 ? -3.359 7.573 -2.400 1.00 92.50 161 VAL A N 1
ATOM 1256 C CA . VAL A 1 161 ? -3.804 6.662 -1.329 1.00 92.50 161 VAL A CA 1
ATOM 1257 C C . VAL A 1 161 ? -3.730 7.281 0.065 1.00 92.50 161 VAL A C 1
ATOM 1259 O O . VAL A 1 161 ? -4.362 6.774 0.988 1.00 92.50 161 VAL A O 1
ATOM 1262 N N . THR A 1 162 ? -2.963 8.361 0.234 1.00 92.69 162 THR A N 1
ATOM 1263 C CA . THR A 1 162 ? -2.847 9.043 1.526 1.00 92.69 162 THR A CA 1
ATOM 1264 C C . THR A 1 162 ? -4.092 9.900 1.783 1.00 92.69 162 THR A C 1
ATOM 1266 O O . THR A 1 162 ? -4.444 10.725 0.933 1.00 92.69 162 THR A O 1
ATOM 1269 N N . PRO A 1 163 ? -4.749 9.757 2.947 1.00 89.25 163 PRO A N 1
ATOM 1270 C CA . PRO A 1 163 ? -5.826 10.647 3.371 1.00 89.25 163 PRO A CA 1
ATOM 1271 C C . PRO A 1 163 ? -5.401 12.123 3.381 1.00 89.25 163 PRO A C 1
ATOM 1273 O O . PRO A 1 163 ? -4.258 12.461 3.684 1.00 89.25 163 PRO A O 1
ATOM 1276 N N . LYS A 1 164 ? -6.319 13.035 3.041 1.00 87.69 164 LYS A N 1
ATOM 1277 C CA . LYS A 1 164 ? -5.998 14.470 2.903 1.00 87.69 164 LYS A CA 1
ATOM 1278 C C . LYS A 1 164 ? -5.542 15.116 4.217 1.00 87.69 164 LYS A C 1
ATOM 1280 O O . LYS A 1 164 ? -4.743 16.046 4.187 1.00 87.69 164 LYS A O 1
ATOM 1285 N N . ASP A 1 165 ? -6.054 14.635 5.342 1.00 89.06 165 ASP A N 1
ATOM 1286 C CA . ASP A 1 165 ? -5.772 15.099 6.703 1.00 89.06 165 ASP A CA 1
ATOM 1287 C C . ASP A 1 165 ? -4.350 14.772 7.182 1.00 89.06 165 ASP A C 1
ATOM 1289 O O . ASP A 1 165 ? -3.789 15.506 7.991 1.00 89.06 165 ASP A O 1
ATOM 1293 N N . GLU A 1 166 ? -3.723 13.739 6.622 1.00 90.06 166 GLU A N 1
ATOM 1294 C CA . GLU A 1 166 ? -2.334 13.365 6.917 1.00 90.06 166 GLU A CA 1
ATOM 1295 C C . GLU A 1 166 ? -1.303 14.287 6.230 1.00 90.06 166 GLU A C 1
ATOM 1297 O O . GLU A 1 166 ? -0.125 14.347 6.611 1.00 90.06 166 GLU A O 1
ATOM 1302 N N . GLY A 1 167 ? -1.743 15.025 5.204 1.00 90.81 167 GLY A N 1
ATOM 1303 C CA . GLY A 1 167 ? -0.941 16.004 4.476 1.00 90.81 167 GLY A CA 1
ATOM 1304 C C . GLY A 1 167 ? 0.348 15.434 3.870 1.00 90.81 167 GLY A C 1
ATOM 1305 O O . GLY A 1 167 ? 0.464 14.248 3.554 1.00 90.81 167 GLY A O 1
ATOM 1306 N N . SER A 1 168 ? 1.353 16.298 3.706 1.00 91.88 168 SER A N 1
ATOM 1307 C CA . SER A 1 168 ? 2.646 15.927 3.111 1.00 91.88 168 SER A CA 1
ATOM 1308 C C . SER A 1 168 ? 3.446 14.943 3.967 1.00 91.88 168 SER A C 1
ATOM 1310 O O . SER A 1 168 ? 4.170 14.107 3.430 1.00 91.88 168 SER A O 1
ATOM 1312 N N . LYS A 1 169 ? 3.296 14.995 5.298 1.00 93.44 169 LYS A N 1
ATOM 1313 C CA . LYS A 1 169 ? 3.987 14.080 6.218 1.00 93.44 169 LYS A CA 1
ATOM 1314 C C . LYS A 1 169 ? 3.509 12.643 6.039 1.00 93.44 169 LYS A C 1
ATOM 1316 O O . LYS A 1 169 ? 4.343 11.747 5.945 1.00 93.44 169 LYS A O 1
ATOM 1321 N N . GLY A 1 170 ? 2.196 12.415 5.957 1.00 91.81 170 GLY A N 1
ATOM 1322 C CA . GLY A 1 170 ? 1.671 11.078 5.678 1.00 91.81 170 GLY A CA 1
ATOM 1323 C C . GLY A 1 170 ? 2.075 10.570 4.301 1.00 91.81 170 GLY A C 1
ATOM 1324 O O . GLY A 1 170 ? 2.483 9.420 4.173 1.00 91.81 170 GLY A O 1
ATOM 1325 N N . GLN A 1 171 ? 2.059 11.446 3.291 1.00 93.75 171 GLN A N 1
ATOM 1326 C CA . GLN A 1 171 ? 2.486 11.084 1.938 1.00 93.75 171 GLN A CA 1
ATOM 1327 C C . GLN A 1 171 ? 3.948 10.627 1.908 1.00 93.75 171 GLN A C 1
ATOM 1329 O O . GLN A 1 171 ? 4.245 9.622 1.262 1.00 93.75 171 GLN A O 1
ATOM 1334 N N . SER A 1 172 ? 4.839 11.318 2.634 1.00 95.25 172 SER A N 1
ATOM 1335 C CA . SER A 1 172 ? 6.252 10.929 2.760 1.00 95.25 172 SER A CA 1
ATOM 1336 C C . SER A 1 172 ? 6.391 9.547 3.384 1.00 95.25 172 SER A C 1
ATOM 1338 O O . SER A 1 172 ? 7.048 8.685 2.812 1.00 95.25 172 SER A O 1
ATOM 1340 N N . LYS A 1 173 ? 5.696 9.289 4.500 1.00 95.75 173 LYS A N 1
ATOM 1341 C CA . LYS A 1 173 ? 5.744 7.983 5.173 1.00 95.75 173 LYS A CA 1
ATOM 1342 C C . LYS A 1 173 ? 5.249 6.844 4.283 1.00 95.75 173 LYS A C 1
ATOM 1344 O O . LYS A 1 173 ? 5.862 5.780 4.232 1.00 95.75 173 LYS A O 1
ATOM 1349 N N . VAL A 1 174 ? 4.137 7.058 3.575 1.00 95.62 174 VAL A N 1
ATOM 1350 C CA . VAL A 1 174 ? 3.597 6.062 2.641 1.00 95.62 174 VAL A CA 1
ATOM 1351 C C . VAL A 1 174 ? 4.586 5.822 1.505 1.00 95.62 174 VAL A C 1
ATOM 1353 O O . VAL A 1 174 ? 4.870 4.671 1.190 1.00 95.62 174 VAL A O 1
ATOM 1356 N N . TYR A 1 175 ? 5.146 6.880 0.917 1.00 95.75 175 TYR A N 1
ATOM 1357 C CA . TYR A 1 175 ? 6.156 6.775 -0.134 1.00 95.75 175 TYR A CA 1
ATOM 1358 C C . TYR A 1 175 ? 7.405 6.009 0.330 1.00 95.75 175 TYR A C 1
ATOM 1360 O O . TYR A 1 175 ? 7.812 5.052 -0.324 1.00 95.75 175 TYR A O 1
ATOM 1368 N N . GLU A 1 176 ? 7.978 6.382 1.475 1.00 95.75 176 GLU A N 1
ATOM 1369 C CA . GLU A 1 176 ? 9.148 5.729 2.077 1.00 95.75 176 GLU A CA 1
ATOM 1370 C C . GLU A 1 176 ? 8.909 4.233 2.292 1.00 95.75 176 GLU A C 1
ATOM 1372 O O . GLU A 1 176 ? 9.759 3.407 1.945 1.00 95.75 176 GLU A O 1
ATOM 1377 N N . GLN A 1 177 ? 7.725 3.870 2.793 1.00 95.50 177 GLN A N 1
ATOM 1378 C CA . GLN A 1 177 ? 7.356 2.472 2.977 1.00 95.50 177 GLN A CA 1
ATOM 1379 C C . GLN A 1 177 ? 7.210 1.736 1.635 1.00 95.50 177 GLN A C 1
ATOM 1381 O O . GLN A 1 177 ? 7.704 0.615 1.518 1.00 95.50 177 GLN A O 1
ATOM 1386 N N . ILE A 1 178 ? 6.601 2.354 0.609 1.00 95.50 178 ILE A N 1
ATOM 1387 C CA . ILE A 1 178 ? 6.491 1.762 -0.742 1.00 95.50 178 ILE A CA 1
ATOM 1388 C C . ILE A 1 178 ? 7.877 1.444 -1.296 1.00 95.50 178 ILE A C 1
ATOM 1390 O O . ILE A 1 178 ? 8.096 0.338 -1.793 1.00 95.50 178 ILE A O 1
ATOM 1394 N N . MET A 1 179 ? 8.802 2.401 -1.220 1.00 95.38 179 MET A N 1
ATOM 1395 C CA . MET A 1 179 ? 10.161 2.243 -1.737 1.00 95.38 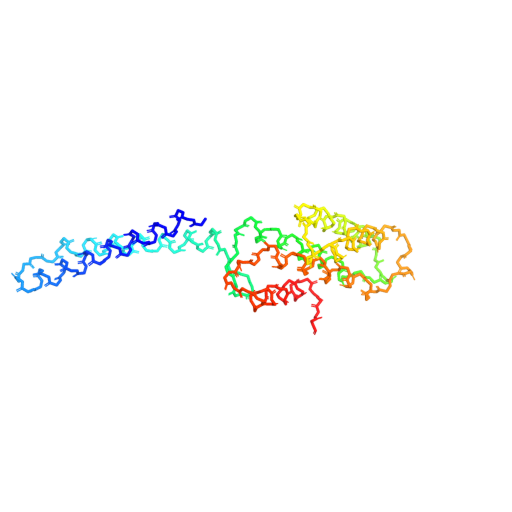179 MET A CA 1
ATOM 1396 C C . MET A 1 179 ? 10.900 1.123 -0.999 1.00 95.38 179 MET A C 1
ATOM 1398 O O . MET A 1 179 ? 11.392 0.185 -1.635 1.00 95.38 179 MET A O 1
ATOM 1402 N N . THR A 1 180 ? 10.851 1.151 0.336 1.00 93.94 180 THR A N 1
ATOM 1403 C CA . THR A 1 180 ? 11.465 0.135 1.202 1.00 93.94 180 THR A CA 1
ATOM 1404 C C . THR A 1 180 ? 10.933 -1.268 0.897 1.00 93.94 180 THR A C 1
ATOM 1406 O O . THR A 1 180 ? 11.711 -2.192 0.655 1.00 93.94 180 THR A O 1
ATOM 1409 N N . ASP A 1 181 ? 9.610 -1.438 0.828 1.00 93.50 181 ASP A N 1
ATOM 1410 C CA . ASP A 1 181 ? 8.976 -2.733 0.546 1.00 93.50 181 ASP A CA 1
ATOM 1411 C C . ASP A 1 181 ? 9.273 -3.235 -0.878 1.00 93.50 181 ASP A C 1
ATOM 1413 O O . ASP A 1 181 ? 9.350 -4.448 -1.118 1.00 93.50 181 ASP A O 1
ATOM 1417 N N . SER A 1 182 ? 9.464 -2.305 -1.819 1.00 91.50 182 SER A N 1
ATOM 1418 C CA . SER A 1 182 ? 9.867 -2.586 -3.204 1.00 91.50 182 SER A CA 1
A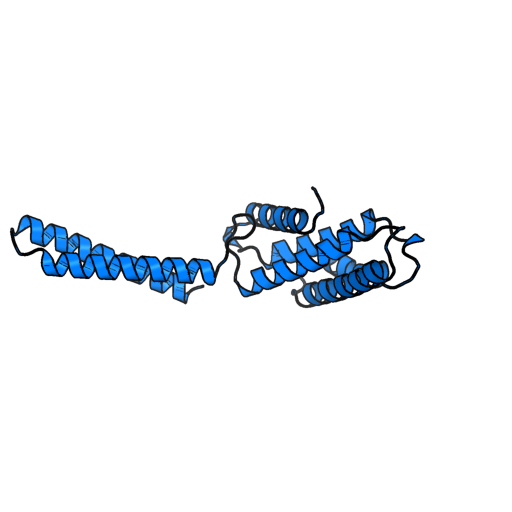TOM 1419 C C . SER A 1 182 ? 11.353 -2.960 -3.326 1.00 91.50 182 SER A C 1
ATOM 1421 O O . SER A 1 182 ? 11.790 -3.421 -4.379 1.00 91.50 182 SER A O 1
ATOM 1423 N N . GLY A 1 183 ? 12.137 -2.829 -2.253 1.00 90.75 183 GLY A N 1
ATOM 1424 C CA . GLY A 1 183 ? 13.565 -3.153 -2.239 1.00 90.75 183 GLY A CA 1
ATOM 1425 C C . GLY A 1 183 ? 14.464 -2.047 -2.790 1.00 90.75 183 GLY A C 1
ATOM 1426 O O . GLY A 1 183 ? 15.619 -2.317 -3.100 1.00 90.75 183 GLY A O 1
ATOM 1427 N N . TYR A 1 184 ? 13.946 -0.827 -2.903 1.00 84.12 184 TYR A N 1
ATOM 1428 C CA . TYR A 1 184 ? 14.708 0.361 -3.264 1.00 84.12 184 TYR A CA 1
ATOM 1429 C C . TYR A 1 184 ? 14.919 1.190 -1.993 1.00 84.12 184 TYR A C 1
ATOM 1431 O O . TYR A 1 184 ? 13.953 1.631 -1.369 1.00 84.12 184 TYR A O 1
ATOM 1439 N N . SER A 1 185 ? 16.169 1.368 -1.565 1.00 75.19 185 SER A N 1
ATOM 1440 C CA . SER A 1 185 ? 16.476 2.221 -0.412 1.00 75.19 185 SER A CA 1
ATOM 1441 C C . SER A 1 185 ? 16.364 3.697 -0.790 1.00 75.19 185 SER A C 1
ATOM 1443 O O . SER A 1 185 ? 16.642 4.076 -1.929 1.00 75.19 185 SER A O 1
ATOM 1445 N N . ASN A 1 186 ? 15.951 4.533 0.161 1.00 57.62 186 ASN A N 1
ATOM 1446 C CA . ASN A 1 186 ? 16.093 5.985 0.039 1.00 57.62 186 ASN A CA 1
ATOM 1447 C C . ASN A 1 186 ? 17.525 6.434 0.308 1.00 57.62 186 ASN A C 1
ATOM 1449 O O . ASN A 1 186 ? 18.202 5.763 1.119 1.00 57.62 186 ASN A O 1
#

Solvent-accessible surface area (backbone atoms only — not comparable to full-atom values): 9613 Å² total; per-residue (Å²): 111,69,68,43,52,52,50,38,54,52,24,53,50,45,31,50,52,14,51,54,46,38,53,55,25,61,76,67,74,47,83,55,65,66,26,54,50,39,34,51,53,18,52,53,46,42,54,53,28,48,55,51,36,49,62,50,34,37,71,45,56,88,36,67,21,49,43,71,49,48,55,48,50,57,50,44,24,53,25,39,36,42,46,63,65,52,52,81,84,50,50,72,67,52,44,53,51,20,27,52,19,23,46,51,43,29,54,55,57,68,72,48,83,82,43,91,94,34,43,66,43,46,50,51,19,51,61,42,32,44,62,76,30,65,62,100,56,49,86,75,53,55,58,66,55,58,48,49,35,46,52,27,45,38,51,48,47,20,63,72,47,41,52,79,90,50,44,72,66,38,25,50,34,32,29,54,41,44,35,50,70,11,68,42,82,133

Organism: NCBI:txid51664